Protein AF-0000000082581788 (afdb_homodimer)

pLDDT: mean 90.91, std 13.15, range [30.55, 98.75]

Radius of gyration: 16.05 Å; Cα contacts (8 Å, |Δi|>4): 400; chains: 2; bounding box: 42×45×40 Å

Sequence (190 aa):
MKEKVYCEVLKEYKVPSSNDEKAIYLVRYGYVDWYRDGNKRLAVYILMQYNGRIKYINPAHLLVEKDKNGRSDFSRVMKMIGLLMREFKLSDRSKMKEKVYCEVLKEYKVPSSNDEKAIYLVRYGYVDWYRDGNKRLAVYILMQYNGRIKYINPAHLLVEKDKNGRSDFSRVMKMIGLLMREFKLSDRSK

Secondary structure (DSSP, 8-state):
----SEEEEEEEEEEE-SS-TTEEEEEEEEEE-TTSSS--EEEEEEEEEETTEEESSS--EEE--B-TTS-BHHHHHHHHHHHHHHHHT-S----/----SEEEEEEEEEEE-SS-TTEEEEEEEEEE-TTSSS--EEEEEEEEEETTEEESSS--EEE--B-TTS-BHHHHHHHHHHHHHHHHT-S----

Solvent-accessible surface area (backbone atoms only — not comparable to full-atom values): 10588 Å² total; per-residue (Å²): 126,87,74,72,38,68,59,58,72,76,44,77,46,80,43,70,38,85,87,39,91,52,36,29,39,36,44,35,33,28,35,29,22,80,81,68,74,76,67,64,39,51,25,40,36,49,34,37,26,47,82,87,40,74,44,78,46,44,41,49,68,30,34,58,63,58,48,98,83,44,46,19,40,32,46,55,50,49,52,52,52,50,50,48,32,64,77,66,64,56,62,56,68,78,125,125,88,73,72,39,68,60,58,73,76,44,77,46,80,43,71,38,83,86,38,91,50,36,29,39,37,43,34,34,28,35,30,21,79,79,67,74,75,67,64,38,51,25,40,35,50,34,37,26,47,80,87,41,75,43,78,45,42,43,48,68,30,34,58,63,57,48,98,85,43,47,20,40,32,44,55,50,50,51,53,51,50,49,50,30,62,77,66,64,56,62,56,67,78,124

Structure (mmCIF, N/CA/C/O backbone):
data_AF-0000000082581788-model_v1
#
loop_
_entity.id
_entity.type
_entity.pdbx_description
1 polymer 'Fido domain-containing protein'
#
loop_
_atom_site.group_PDB
_atom_site.id
_atom_site.type_symbol
_atom_site.label_atom_id
_atom_site.label_alt_id
_atom_site.label_comp_id
_atom_site.label_asym_id
_atom_site.label_entity_id
_atom_site.label_seq_id
_atom_site.pdbx_PDB_ins_code
_atom_site.Cartn_x
_atom_site.Cartn_y
_atom_site.Cartn_z
_atom_site.occupancy
_atom_site.B_iso_or_equiv
_atom_site.auth_seq_id
_atom_site.auth_comp_id
_atom_site.auth_asym_id
_atom_site.auth_atom_id
_atom_site.pdbx_PDB_model_num
ATOM 1 N N . MET A 1 1 ? 13.227 1.96 22.484 1 30.55 1 MET A N 1
ATOM 2 C CA . MET A 1 1 ? 12.57 1.154 21.453 1 30.55 1 MET A CA 1
ATOM 3 C C . MET A 1 1 ? 11.875 2.043 20.422 1 30.55 1 MET A C 1
ATOM 5 O O . MET A 1 1 ? 11.094 2.924 20.797 1 30.55 1 MET A O 1
ATOM 9 N N . LYS A 1 2 ? 12.469 2.416 19.375 1 43.69 2 LYS A N 1
ATOM 10 C CA . LYS A 1 2 ? 11.961 3.52 18.562 1 43.69 2 LYS A CA 1
ATOM 11 C C . LYS A 1 2 ? 10.477 3.355 18.266 1 43.69 2 LYS A C 1
ATOM 13 O O . LYS A 1 2 ? 10.031 2.271 17.891 1 43.69 2 LYS A O 1
ATOM 18 N N . GLU A 1 3 ? 9.57 4.137 18.875 1 53.31 3 GLU A N 1
ATOM 19 C CA . GLU A 1 3 ? 8.109 4.23 18.891 1 53.31 3 GLU A CA 1
ATOM 20 C C . GLU A 1 3 ? 7.527 4.102 17.484 1 53.31 3 GLU A C 1
ATOM 22 O O . GLU A 1 3 ? 8.164 4.496 16.516 1 53.31 3 GLU A O 1
ATOM 27 N N . LYS A 1 4 ? 6.68 3.045 17.297 1 70.06 4 LYS A N 1
ATOM 28 C CA . LYS A 1 4 ? 5.922 2.863 16.062 1 70.06 4 LYS A CA 1
ATOM 29 C C . LYS A 1 4 ? 5.336 4.188 15.57 1 70.06 4 LYS A C 1
ATOM 31 O O . LYS A 1 4 ? 4.984 5.047 16.375 1 70.06 4 LYS A O 1
ATOM 36 N N . VAL A 1 5 ? 5.457 4.543 14.297 1 87.62 5 VAL A N 1
ATOM 37 C CA . VAL A 1 5 ? 4.941 5.766 13.695 1 87.62 5 VAL A CA 1
ATOM 38 C C . VAL A 1 5 ? 3.416 5.777 13.773 1 87.62 5 VAL A C 1
ATOM 40 O O . VAL A 1 5 ? 2.789 6.828 13.625 1 87.62 5 VAL A O 1
ATOM 43 N N . TYR A 1 6 ? 2.84 4.629 14.102 1 90.44 6 TYR A N 1
ATOM 44 C CA . TYR A 1 6 ? 1.391 4.473 14.07 1 90.44 6 TYR A CA 1
ATOM 45 C C . TYR A 1 6 ? 0.755 5.02 15.344 1 90.44 6 TYR A C 1
ATOM 47 O O . TYR A 1 6 ? 1.116 4.609 16.453 1 90.44 6 TYR A O 1
ATOM 55 N N . CYS A 1 7 ? -0.086 5.91 15.141 1 92.88 7 CYS A N 1
ATOM 56 C CA . CYS A 1 7 ? -0.817 6.535 16.234 1 92.88 7 CYS A CA 1
ATOM 57 C C . CYS A 1 7 ? -2.256 6.035 16.281 1 92.88 7 CYS A C 1
ATOM 59 O O . CYS A 1 7 ? -2.494 4.824 16.328 1 92.88 7 CYS A O 1
ATOM 61 N N . GLU A 1 8 ? -3.244 6.945 16.25 1 94.94 8 GLU A N 1
ATOM 62 C CA . GLU A 1 8 ? -4.656 6.586 16.312 1 94.94 8 GLU A CA 1
ATOM 63 C C . GLU A 1 8 ? -5.148 6.066 14.961 1 94.94 8 GLU A C 1
ATOM 65 O O . GLU A 1 8 ? -4.918 6.695 13.922 1 94.94 8 GLU A O 1
ATOM 70 N N . VAL A 1 9 ? -5.773 4.906 15.016 1 97.56 9 VAL A N 1
ATOM 71 C CA . VAL A 1 9 ? -6.461 4.371 13.844 1 97.56 9 VAL A CA 1
ATOM 72 C C . VAL A 1 9 ? -7.914 4.836 13.844 1 97.56 9 VAL A C 1
ATOM 74 O O . VAL A 1 9 ? -8.664 4.551 14.781 1 97.56 9 VAL A O 1
ATOM 77 N N . LEU A 1 10 ? -8.305 5.551 12.828 1 98.25 10 LEU A N 1
ATOM 78 C CA . LEU A 1 10 ? -9.672 6.047 12.734 1 98.25 10 LEU A CA 1
ATOM 79 C C . LEU A 1 10 ? -10.578 5.016 12.07 1 98.25 10 LEU A C 1
ATOM 81 O O . LEU A 1 10 ? -11.766 4.934 12.391 1 98.25 10 LEU A O 1
ATOM 85 N N . LYS A 1 11 ? -10.078 4.266 11.133 1 98.75 11 LYS A N 1
ATOM 86 C CA . LYS A 1 11 ? -10.812 3.209 10.445 1 98.75 11 LYS A CA 1
ATOM 87 C C . LYS A 1 11 ? -9.883 2.09 10 1 98.75 11 LYS A C 1
ATOM 89 O O . LYS A 1 11 ? -8.758 2.35 9.562 1 98.75 11 LYS A O 1
ATOM 94 N N . GLU A 1 12 ? -10.359 0.878 10.188 1 98.69 12 GLU A N 1
ATOM 95 C CA . GLU A 1 12 ? -9.625 -0.298 9.734 1 98.69 12 GLU A CA 1
ATOM 96 C C . GLU A 1 12 ? -10.547 -1.293 9.031 1 98.69 12 GLU A C 1
ATOM 98 O O . GLU A 1 12 ? -11.641 -1.589 9.531 1 98.69 12 GLU A O 1
ATOM 103 N N . TYR A 1 13 ? -10.164 -1.771 7.922 1 98.69 13 TYR A N 1
ATOM 104 C CA . TYR A 1 13 ? -10.773 -2.926 7.273 1 98.69 13 TYR A CA 1
ATOM 105 C C . TYR A 1 13 ? -9.812 -4.109 7.242 1 98.69 13 TYR A C 1
ATOM 107 O O . TYR A 1 13 ? -8.625 -3.945 6.949 1 98.69 13 TYR A O 1
ATOM 115 N N . LYS A 1 14 ? -10.289 -5.234 7.586 1 98.44 14 LYS A N 1
ATOM 116 C CA . LYS A 1 14 ? -9.531 -6.477 7.512 1 98.44 14 LYS A CA 1
ATOM 117 C C . LYS A 1 14 ? -9.914 -7.289 6.277 1 98.44 14 LYS A C 1
ATOM 119 O O . LYS A 1 14 ? -11.094 -7.566 6.051 1 98.44 14 LYS A O 1
ATOM 124 N N . VAL A 1 15 ? -8.875 -7.605 5.5 1 98.31 15 VAL A N 1
ATOM 125 C CA . VAL A 1 15 ? -9.086 -8.352 4.266 1 98.31 15 VAL A CA 1
ATOM 126 C C . VAL A 1 15 ? -8.297 -9.656 4.312 1 98.31 15 VAL A C 1
ATOM 128 O O . VAL A 1 15 ? -7.09 -9.672 4.062 1 98.31 15 VAL A O 1
ATOM 131 N N . PRO A 1 16 ? -8.953 -10.789 4.602 1 97 16 PRO A N 1
ATOM 132 C CA . PRO A 1 16 ? -8.234 -12.062 4.559 1 97 16 PRO A CA 1
ATOM 133 C C . PRO A 1 16 ? -7.656 -12.367 3.178 1 97 16 PRO A C 1
ATOM 135 O O . PRO A 1 16 ? -8.312 -12.117 2.162 1 97 16 PRO A O 1
ATOM 138 N N . SER A 1 17 ? -6.445 -12.812 3.158 1 95.44 17 SER A N 1
ATOM 139 C CA . SER A 1 17 ? -5.84 -13.227 1.899 1 95.44 17 SER A CA 1
ATOM 140 C C . SER A 1 17 ? -6.543 -14.453 1.327 1 95.44 17 SER A C 1
ATOM 142 O O . SER A 1 17 ? -6.934 -15.359 2.072 1 95.44 17 SER A O 1
ATOM 144 N N . SER A 1 18 ? -6.648 -14.469 0.012 1 91.56 18 SER A N 1
ATOM 145 C CA . SER A 1 18 ? -7.176 -15.656 -0.652 1 91.56 18 SER A CA 1
ATOM 146 C C . SER A 1 18 ? -6.078 -16.688 -0.9 1 91.56 18 SER A C 1
ATOM 148 O O . SER A 1 18 ? -6.367 -17.844 -1.238 1 91.56 18 SER A O 1
ATOM 150 N N . ASN A 1 19 ? -4.867 -16.312 -0.729 1 88.06 19 ASN A N 1
ATOM 151 C CA . ASN A 1 19 ? -3.73 -17.141 -1.118 1 88.06 19 ASN A CA 1
ATOM 152 C C . ASN A 1 19 ? -2.965 -17.656 0.1 1 88.06 19 ASN A C 1
ATOM 154 O O . ASN A 1 19 ? -2.123 -18.547 -0.019 1 88.06 19 ASN A O 1
ATOM 158 N N . ASP A 1 20 ? -3.176 -17.109 1.269 1 87.56 20 ASP A N 1
ATOM 159 C CA . ASP A 1 20 ? -2.555 -17.484 2.533 1 87.56 20 ASP A CA 1
ATOM 160 C C . ASP A 1 20 ? -3.557 -17.406 3.684 1 87.56 20 ASP A C 1
ATOM 162 O O . ASP A 1 20 ? -3.926 -16.312 4.113 1 87.56 20 ASP A O 1
ATOM 166 N N . GLU A 1 21 ? -3.889 -18.484 4.246 1 89.81 21 GLU A N 1
ATOM 167 C CA . GLU A 1 21 ? -4.945 -18.578 5.246 1 89.81 21 GLU A CA 1
ATOM 168 C C . GLU A 1 21 ? -4.547 -17.859 6.535 1 89.81 21 GLU A C 1
ATOM 170 O O . GLU A 1 21 ? -5.402 -17.531 7.359 1 89.81 21 GLU A O 1
ATOM 175 N N . LYS A 1 22 ? -3.334 -17.641 6.688 1 91.62 22 LYS A N 1
ATOM 176 C CA . LYS A 1 22 ? -2.852 -17.016 7.922 1 91.62 22 LYS A CA 1
ATOM 177 C C . LYS A 1 22 ? -2.689 -15.508 7.758 1 91.62 22 LYS A C 1
ATOM 179 O O . LYS A 1 22 ? -2.422 -14.797 8.727 1 91.62 22 LYS A O 1
ATOM 184 N N . ALA A 1 23 ?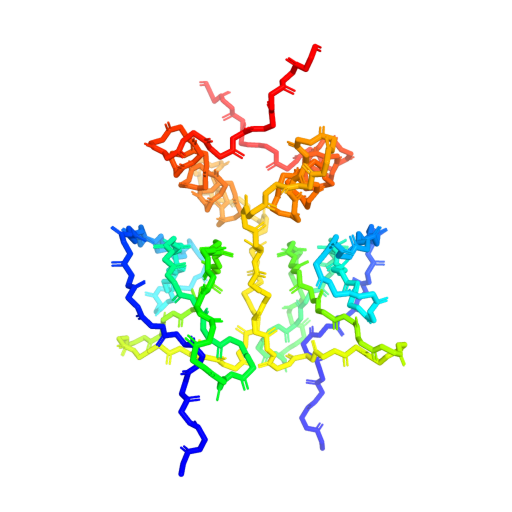 -2.848 -15.094 6.566 1 94.5 23 ALA A N 1
ATOM 185 C CA . ALA A 1 23 ? -2.502 -13.703 6.266 1 94.5 23 ALA A CA 1
ATOM 186 C C . ALA A 1 23 ? -3.754 -12.836 6.148 1 94.5 23 ALA A C 1
ATOM 188 O O . ALA A 1 23 ? -4.734 -13.234 5.512 1 94.5 23 ALA A O 1
ATOM 189 N N . ILE A 1 24 ? -3.76 -11.688 6.828 1 97.75 24 ILE A N 1
ATOM 190 C CA . ILE A 1 24 ? -4.805 -10.68 6.727 1 97.75 24 ILE A CA 1
ATOM 191 C C . ILE A 1 24 ? -4.18 -9.328 6.383 1 97.75 24 ILE A C 1
ATOM 193 O O . ILE A 1 24 ? -3.189 -8.922 6.992 1 97.75 24 ILE A O 1
ATOM 197 N N . TYR A 1 25 ? -4.695 -8.672 5.344 1 98.25 25 TYR A N 1
ATOM 198 C CA . TYR A 1 25 ? -4.352 -7.281 5.07 1 98.25 25 TYR A CA 1
ATOM 199 C C . TYR A 1 25 ? -5.133 -6.34 5.98 1 98.25 25 TYR A C 1
ATOM 201 O O . TYR A 1 25 ? -6.363 -6.406 6.043 1 98.25 25 TYR A O 1
ATOM 209 N N . LEU A 1 26 ? -4.457 -5.504 6.656 1 98.56 26 LEU A N 1
ATOM 210 C CA . LEU A 1 26 ? -5.078 -4.426 7.414 1 98.56 26 LEU A CA 1
ATOM 211 C C . LEU A 1 26 ? -5.035 -3.115 6.629 1 98.56 26 LEU A C 1
ATOM 213 O O . LEU A 1 26 ? -3.971 -2.514 6.477 1 98.56 26 LEU A O 1
ATOM 217 N N . VAL A 1 27 ? -6.145 -2.701 6.113 1 98.75 27 VAL A N 1
ATOM 218 C CA . VAL A 1 27 ? -6.277 -1.414 5.438 1 98.75 27 VAL A CA 1
ATOM 219 C C . VAL A 1 27 ? -6.684 -0.342 6.445 1 98.75 27 VAL A C 1
ATOM 221 O O . VAL A 1 27 ? -7.805 -0.359 6.961 1 98.75 27 VAL A O 1
ATOM 224 N N . ARG A 1 28 ? -5.781 0.583 6.648 1 98.56 28 ARG A N 1
ATOM 225 C CA . ARG A 1 28 ? -5.992 1.508 7.758 1 98.5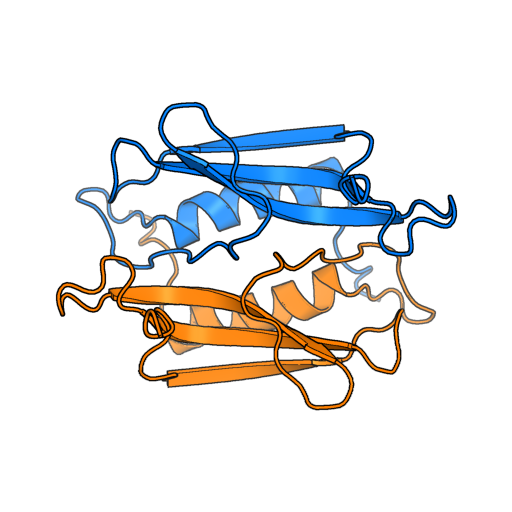6 28 ARG A CA 1
ATOM 226 C C . ARG A 1 28 ? -5.984 2.953 7.277 1 98.56 28 ARG A C 1
ATOM 228 O O . ARG A 1 28 ? -5.25 3.301 6.352 1 98.56 28 ARG A O 1
ATOM 235 N N . TYR A 1 29 ? -6.812 3.715 7.855 1 98.69 29 TYR A N 1
ATOM 236 C CA . TYR A 1 29 ? -6.824 5.172 7.844 1 98.69 29 TYR A CA 1
ATOM 237 C C . TYR A 1 29 ? -6.672 5.73 9.25 1 98.69 29 TYR A C 1
ATOM 239 O O . TYR A 1 29 ? -7.387 5.32 10.172 1 98.69 29 TYR A O 1
ATOM 247 N N . GLY A 1 30 ? -5.691 6.586 9.414 1 97.94 30 GLY A N 1
ATOM 248 C CA . GLY A 1 30 ? -5.453 7.137 10.742 1 97.94 30 GLY A CA 1
ATOM 249 C C . GLY A 1 30 ? -4.234 8.039 10.797 1 97.94 30 GLY A C 1
ATOM 250 O O . GLY A 1 30 ? -3.674 8.398 9.758 1 97.94 30 GLY A O 1
ATOM 251 N N . TYR A 1 31 ? -3.885 8.445 12.008 1 97.12 31 TYR A N 1
ATOM 252 C CA . TYR A 1 31 ? -2.779 9.367 12.242 1 97.12 31 TYR A CA 1
ATOM 253 C C . TYR A 1 31 ? -1.453 8.625 12.328 1 97.12 31 TYR A C 1
ATOM 255 O O . TYR A 1 31 ? -1.373 7.551 12.93 1 97.12 31 TYR A O 1
ATOM 263 N N . VAL A 1 32 ? -0.483 9.172 11.695 1 95.19 32 VAL A N 1
ATOM 264 C CA . VAL A 1 32 ? 0.88 8.664 11.797 1 95.19 32 VAL A CA 1
ATOM 265 C C . VAL A 1 32 ? 1.829 9.789 12.188 1 95.19 32 VAL A C 1
ATOM 267 O O . VAL A 1 32 ? 1.604 10.953 11.828 1 95.19 32 VAL A O 1
ATOM 270 N N . ASP A 1 33 ? 2.834 9.438 12.977 1 92.19 33 ASP A N 1
ATOM 271 C CA . ASP A 1 33 ? 3.9 10.352 13.383 1 92.19 33 ASP A CA 1
ATOM 272 C C . ASP A 1 33 ? 5.242 9.922 12.789 1 92.19 33 ASP A C 1
ATOM 274 O O . ASP A 1 33 ? 6.105 9.406 13.5 1 92.19 33 ASP A O 1
ATOM 278 N N . TRP A 1 34 ? 5.348 10.211 11.633 1 78.31 34 TRP A N 1
ATOM 279 C CA . TRP A 1 34 ? 6.43 9.625 10.852 1 78.31 34 TRP A CA 1
ATOM 280 C C . TRP A 1 34 ? 7.785 10.141 11.336 1 78.31 34 TRP A C 1
ATOM 282 O O . TRP A 1 34 ? 8.758 9.383 11.383 1 78.31 34 TRP A O 1
ATOM 292 N N . TYR A 1 35 ? 7.859 11.398 11.711 1 79.69 35 TYR A N 1
ATOM 293 C CA . TYR A 1 35 ? 9.117 11.977 12.164 1 79.69 35 TYR A CA 1
ATOM 294 C C . TYR A 1 35 ? 9.281 11.812 13.672 1 79.69 35 TYR A C 1
ATOM 296 O O . TYR A 1 35 ? 10.305 12.203 14.242 1 79.69 35 TYR A O 1
ATOM 304 N N . ARG A 1 36 ? 8.258 11.336 14.195 1 85.56 36 ARG A N 1
ATOM 305 C CA . ARG A 1 36 ? 8.242 11.133 15.641 1 85.56 36 ARG A CA 1
ATOM 306 C C . ARG A 1 36 ? 8.516 12.43 16.391 1 85.56 36 ARG A C 1
ATOM 308 O O . ARG A 1 36 ? 9.281 12.445 17.359 1 85.56 36 ARG A O 1
ATOM 315 N N . ASP A 1 37 ? 8.078 13.477 15.836 1 86.25 37 ASP A N 1
ATOM 316 C CA . ASP A 1 37 ? 8.266 14.797 16.422 1 86.25 37 ASP A CA 1
ATOM 317 C C . ASP A 1 37 ? 6.961 15.336 17 1 86.25 37 ASP A C 1
ATOM 319 O O . ASP A 1 37 ? 6.895 16.5 17.422 1 86.25 37 ASP A O 1
ATOM 323 N N . GLY A 1 38 ? 5.984 14.508 16.969 1 87.5 38 GLY A N 1
ATOM 324 C CA . GLY A 1 38 ? 4.695 14.898 17.516 1 87.5 38 GLY A CA 1
ATOM 325 C C . GLY A 1 38 ? 3.752 15.461 16.469 1 87.5 38 GLY A C 1
ATOM 326 O O . GLY A 1 38 ? 2.562 15.648 16.719 1 87.5 38 GLY A O 1
ATOM 327 N N . ASN A 1 39 ? 4.277 15.742 15.297 1 88.69 39 ASN A N 1
ATOM 328 C CA . ASN A 1 39 ? 3.434 16.219 14.203 1 88.69 39 ASN A CA 1
ATOM 329 C C . ASN A 1 39 ? 2.762 15.055 13.477 1 88.69 39 ASN A C 1
ATOM 331 O O . ASN A 1 39 ? 3.326 14.492 12.531 1 88.69 39 ASN A O 1
ATOM 335 N N . LYS A 1 40 ? 1.555 14.844 13.922 1 94.12 40 LYS A N 1
ATOM 336 C CA . LYS A 1 40 ? 0.787 13.719 13.391 1 94.12 40 LYS A CA 1
ATOM 337 C C . LYS A 1 40 ? 0.077 14.102 12.094 1 94.12 40 LYS A C 1
ATOM 339 O O . LYS A 1 40 ? -0.428 15.219 11.961 1 94.12 40 LYS A O 1
ATOM 344 N N . ARG A 1 41 ? 0.071 13.133 11.188 1 94.38 41 ARG A N 1
ATOM 345 C CA . ARG A 1 41 ? -0.573 13.336 9.891 1 94.38 41 ARG A CA 1
ATOM 346 C C . ARG A 1 41 ? -1.487 12.164 9.547 1 94.38 41 ARG A C 1
ATOM 348 O O . ARG A 1 41 ? -1.223 11.023 9.938 1 94.38 41 ARG A O 1
ATOM 355 N N . LEU A 1 42 ? -2.488 12.516 8.812 1 96.56 42 LEU A N 1
ATOM 356 C CA . LEU A 1 42 ? -3.412 11.477 8.375 1 96.56 42 LEU A CA 1
ATOM 357 C C . LEU A 1 42 ? -2.869 10.75 7.145 1 96.56 42 LEU A C 1
ATOM 359 O O . LEU A 1 42 ? -2.348 11.383 6.227 1 96.56 42 LEU A O 1
ATOM 363 N N . ALA A 1 43 ? -3.006 9.445 7.215 1 97.62 43 ALA A N 1
ATOM 364 C CA . ALA A 1 43 ? -2.502 8.625 6.117 1 97.62 43 ALA A CA 1
ATOM 365 C C . ALA A 1 43 ? -3.359 7.383 5.922 1 97.62 43 ALA A C 1
ATOM 367 O O . ALA A 1 43 ? -4.082 6.969 6.832 1 97.62 43 ALA A O 1
ATOM 368 N N . VAL A 1 44 ? -3.334 6.832 4.77 1 98.44 44 VAL A N 1
ATOM 369 C CA . VAL A 1 44 ? -3.777 5.473 4.469 1 98.44 44 VAL A CA 1
ATOM 370 C C . VAL A 1 44 ? -2.566 4.551 4.328 1 98.44 44 VAL A C 1
ATOM 372 O O . VAL A 1 44 ? -1.565 4.922 3.713 1 98.44 44 VAL A O 1
ATOM 375 N N . TYR A 1 45 ? -2.656 3.414 4.91 1 97.88 45 TYR A N 1
ATOM 376 C CA . TYR A 1 45 ? -1.573 2.443 4.801 1 97.88 45 TYR A CA 1
ATOM 377 C C . TYR A 1 45 ? -2.1 1.021 4.945 1 97.88 45 TYR A C 1
ATOM 379 O O . TYR A 1 45 ? -3.209 0.811 5.445 1 97.88 45 TYR A O 1
ATOM 387 N N . ILE A 1 46 ? -1.328 0.08 4.445 1 98.38 46 ILE A N 1
ATOM 388 C CA . ILE A 1 46 ? -1.69 -1.333 4.496 1 98.38 46 ILE A CA 1
ATOM 389 C C . ILE A 1 46 ? -0.626 -2.109 5.27 1 98.38 46 ILE A C 1
ATOM 391 O O . ILE A 1 46 ? 0.564 -2.018 4.961 1 98.38 46 ILE A O 1
ATOM 395 N N . LEU A 1 47 ? -1.032 -2.801 6.285 1 97.38 47 LEU A N 1
ATOM 396 C CA . LEU A 1 47 ? -0.169 -3.705 7.035 1 97.38 47 LEU A CA 1
ATOM 397 C C . LEU A 1 47 ? -0.614 -5.152 6.859 1 97.38 47 LEU A C 1
ATOM 399 O O . LEU A 1 47 ? -1.727 -5.414 6.395 1 97.3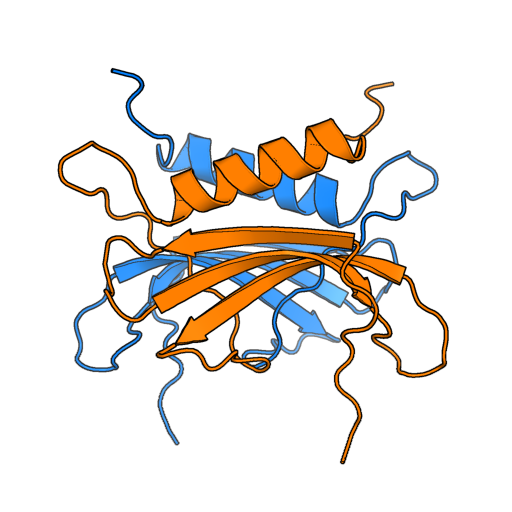8 47 LEU A O 1
ATOM 403 N N . MET A 1 48 ? 0.294 -6.051 7.223 1 95.94 48 MET A N 1
ATOM 404 C CA . MET A 1 48 ? -0.017 -7.477 7.215 1 95.94 48 MET A CA 1
ATOM 405 C C . MET A 1 48 ? -0.139 -8.016 8.641 1 95.94 48 MET A C 1
ATOM 407 O O . MET A 1 48 ? 0.638 -7.637 9.516 1 95.94 48 MET A O 1
ATOM 411 N N . GLN A 1 49 ? -1.095 -8.805 8.828 1 96.75 49 GLN A N 1
ATOM 412 C CA . GLN A 1 49 ? -1.243 -9.594 10.047 1 96.75 49 GLN A CA 1
ATOM 413 C C . GLN A 1 49 ? -1.121 -11.086 9.75 1 96.75 49 GLN A C 1
ATOM 415 O O . GLN A 1 49 ? -1.775 -11.602 8.844 1 96.75 49 GLN A O 1
ATOM 420 N N . TYR A 1 50 ? -0.24 -11.734 10.445 1 93.69 50 TYR A N 1
ATOM 421 C CA . TYR A 1 50 ? -0.059 -13.18 10.352 1 93.69 50 TYR A CA 1
ATOM 422 C C . TYR A 1 50 ? -0.287 -13.844 11.703 1 93.69 50 TYR A C 1
ATOM 424 O O . TYR A 1 50 ? 0.353 -13.484 12.695 1 93.69 50 TYR A O 1
ATOM 432 N N . ASN A 1 51 ? -1.163 -14.805 11.68 1 93.31 51 ASN A N 1
ATOM 433 C CA . ASN A 1 51 ? -1.468 -15.531 12.914 1 93.31 51 ASN A CA 1
ATOM 434 C C . ASN A 1 51 ? -1.717 -14.57 14.078 1 93.31 51 ASN A C 1
ATOM 436 O O . ASN A 1 51 ? -1.134 -14.734 15.148 1 93.31 51 ASN A O 1
ATOM 440 N N . GLY A 1 52 ? -2.365 -13.5 13.781 1 92.94 52 GLY A N 1
ATOM 441 C CA . GLY A 1 52 ? -2.793 -12.562 14.812 1 92.94 52 GLY A CA 1
ATOM 442 C C . GLY A 1 52 ? -1.737 -11.531 15.148 1 92.94 52 GLY A C 1
ATOM 443 O O . GLY A 1 52 ? -1.983 -10.625 15.953 1 92.94 52 GLY A O 1
ATOM 444 N N . ARG A 1 53 ? -0.625 -11.648 14.539 1 95.5 53 ARG A N 1
ATOM 445 C CA . ARG A 1 53 ? 0.448 -10.695 14.805 1 95.5 53 ARG A CA 1
ATOM 446 C C . ARG A 1 53 ? 0.629 -9.734 13.641 1 95.5 53 ARG A C 1
ATOM 448 O O . ARG A 1 53 ? 0.775 -10.164 12.492 1 95.5 53 ARG A O 1
ATOM 455 N N . ILE A 1 54 ? 0.669 -8.453 13.984 1 95.56 54 ILE A N 1
ATOM 456 C CA . ILE A 1 54 ? 0.826 -7.434 12.953 1 95.56 54 ILE A CA 1
ATOM 457 C C . ILE A 1 54 ? 2.309 -7.242 12.641 1 95.56 54 ILE A C 1
ATOM 459 O O . ILE A 1 54 ? 3.139 -7.168 13.547 1 95.56 54 ILE A O 1
ATOM 463 N N . LYS A 1 55 ? 2.617 -7.16 11.352 1 92.75 55 LYS A N 1
ATOM 464 C CA . LYS A 1 55 ? 3.967 -6.844 10.891 1 92.75 55 LYS A CA 1
ATOM 465 C C . LYS A 1 55 ? 4.078 -5.383 10.469 1 92.75 55 LYS A C 1
ATOM 467 O O . LYS A 1 55 ? 3.357 -4.93 9.578 1 92.75 55 LYS A O 1
ATOM 472 N N . TYR A 1 56 ? 5.051 -4.723 11.07 1 91.62 56 TYR A N 1
ATOM 473 C CA . TYR A 1 56 ? 5.16 -3.287 10.836 1 91.62 56 TYR A CA 1
ATOM 474 C C . TYR A 1 56 ? 6.344 -2.971 9.938 1 91.62 56 TYR A C 1
ATOM 476 O O . TYR A 1 56 ? 6.578 -1.81 9.586 1 91.62 56 TYR A O 1
ATOM 484 N N . ILE A 1 57 ? 7.094 -3.982 9.469 1 87.56 57 ILE A N 1
ATOM 485 C CA . ILE A 1 57 ? 8.352 -3.705 8.781 1 87.56 57 ILE A CA 1
ATOM 486 C C . ILE A 1 57 ? 8.297 -4.281 7.367 1 87.56 57 ILE A C 1
ATOM 488 O O . ILE A 1 57 ? 9.281 -4.215 6.625 1 87.56 57 ILE A O 1
ATOM 492 N N . ASN A 1 58 ? 7.234 -4.797 6.969 1 86.38 58 ASN A N 1
ATOM 493 C CA . ASN A 1 58 ? 7.125 -5.395 5.645 1 86.38 58 ASN A CA 1
ATOM 494 C C . ASN A 1 58 ? 6.027 -4.727 4.816 1 86.38 58 ASN A C 1
ATOM 496 O O . ASN A 1 58 ? 4.855 -4.766 5.188 1 86.38 58 ASN A O 1
ATOM 500 N N . PRO A 1 59 ? 6.508 -4.18 3.748 1 93.81 59 PRO A N 1
ATOM 501 C CA . PRO A 1 59 ? 5.461 -3.701 2.844 1 93.81 59 PRO A CA 1
ATOM 502 C C . PRO A 1 59 ? 4.5 -4.809 2.414 1 93.81 59 PRO A C 1
ATOM 504 O O . PRO A 1 59 ? 4.91 -5.961 2.256 1 93.81 59 PRO A O 1
ATOM 507 N N . ALA A 1 60 ? 3.283 -4.461 2.248 1 95.94 60 ALA A N 1
ATOM 508 C CA . ALA A 1 60 ? 2.279 -5.398 1.751 1 95.94 60 ALA A CA 1
ATOM 509 C C . ALA A 1 60 ? 2.457 -5.648 0.255 1 95.94 60 ALA A C 1
ATOM 511 O O . ALA A 1 60 ? 2.662 -4.707 -0.517 1 95.94 60 ALA A O 1
ATOM 512 N N . HIS A 1 61 ? 2.438 -6.863 -0.121 1 96.38 61 HIS A N 1
ATOM 513 C CA . HIS A 1 61 ? 2.396 -7.285 -1.517 1 96.38 61 HIS A CA 1
ATOM 514 C C . HIS A 1 61 ? 1.02 -7.82 -1.892 1 96.38 61 HIS A C 1
ATOM 516 O O . HIS A 1 61 ? 0.638 -8.914 -1.468 1 96.38 61 HIS A O 1
ATOM 522 N N . LEU A 1 62 ? 0.284 -7.086 -2.654 1 97.5 62 LEU A N 1
ATOM 523 C CA . LEU A 1 62 ? -1.084 -7.449 -3.002 1 97.5 62 LEU A CA 1
ATOM 524 C C . LEU A 1 62 ? -1.108 -8.375 -4.215 1 97.5 62 LEU A C 1
ATOM 526 O O . LEU A 1 62 ? -0.953 -7.918 -5.352 1 97.5 62 LEU A O 1
ATOM 530 N N . LEU A 1 63 ? -1.345 -9.633 -3.979 1 96.75 63 LEU A N 1
ATOM 531 C CA . LEU A 1 63 ? -1.323 -10.625 -5.047 1 96.75 63 LEU A CA 1
ATOM 532 C C . LEU A 1 63 ? -2.475 -10.398 -6.023 1 96.75 63 LEU A C 1
ATOM 534 O O . LEU A 1 63 ? -3.598 -10.102 -5.605 1 96.75 63 LEU A O 1
ATOM 538 N N . VAL A 1 64 ? -2.184 -10.555 -7.262 1 96.88 64 VAL A N 1
ATOM 539 C CA . VAL A 1 64 ? -3.203 -10.258 -8.258 1 96.88 64 VAL A CA 1
ATOM 540 C C . VAL A 1 64 ? -3.795 -11.555 -8.805 1 96.88 64 VAL A C 1
ATOM 542 O O . VAL A 1 64 ? -4.727 -11.531 -9.609 1 96.88 64 VAL A O 1
ATOM 545 N N . GLU A 1 65 ? -3.234 -12.648 -8.398 1 93.94 65 GLU A N 1
ATOM 546 C CA . GLU A 1 65 ? -3.822 -13.938 -8.773 1 93.94 65 GLU A CA 1
ATOM 547 C C . GLU A 1 65 ? -5.262 -14.047 -8.281 1 93.94 65 GLU A C 1
ATOM 549 O O . GLU A 1 65 ? -5.551 -13.773 -7.117 1 93.94 65 GLU A O 1
ATOM 554 N N . LYS A 1 66 ? -6.105 -14.523 -9.148 1 93.38 66 LYS A N 1
ATOM 555 C CA . LYS A 1 66 ? -7.531 -14.586 -8.836 1 93.38 66 LYS A CA 1
ATOM 556 C C . LYS A 1 66 ? -7.898 -15.93 -8.219 1 93.38 66 LYS A C 1
ATOM 558 O O . LYS A 1 66 ? -7.32 -16.969 -8.578 1 93.38 66 LYS A O 1
ATOM 563 N N . ASP A 1 67 ? -8.805 -15.844 -7.344 1 90.75 67 ASP A N 1
ATOM 564 C CA . ASP A 1 67 ? -9.344 -17.078 -6.777 1 90.75 67 ASP A CA 1
ATOM 565 C C . ASP A 1 67 ? -10.461 -17.641 -7.652 1 90.75 67 ASP A C 1
ATOM 567 O O . ASP A 1 67 ? -10.648 -17.188 -8.789 1 90.75 67 ASP A O 1
ATOM 571 N N . LYS A 1 68 ? -11.164 -18.672 -7.129 1 89.19 68 LYS A N 1
ATOM 572 C CA . LYS A 1 68 ? -12.195 -19.375 -7.883 1 89.19 68 LYS A CA 1
ATOM 573 C C . LYS A 1 68 ? -13.352 -18.453 -8.234 1 89.19 68 LYS A C 1
ATOM 575 O O . LYS A 1 68 ? -14.062 -18.672 -9.219 1 89.19 68 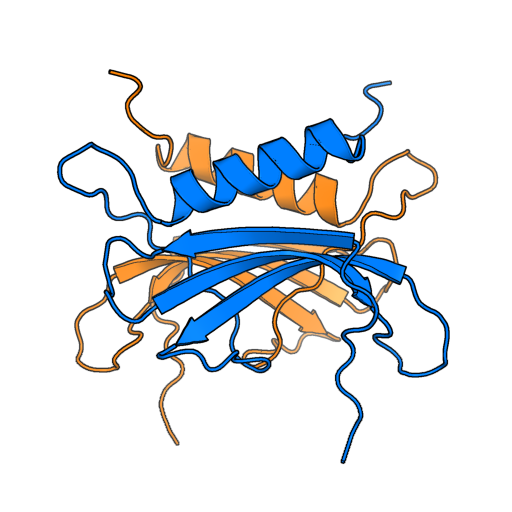LYS A O 1
ATOM 580 N N . ASN A 1 69 ? -13.5 -17.375 -7.488 1 89.56 69 ASN A N 1
ATOM 581 C CA . ASN A 1 69 ? -14.594 -16.438 -7.699 1 89.56 69 ASN A CA 1
ATOM 582 C C . ASN A 1 69 ? -14.156 -15.242 -8.539 1 89.56 69 ASN A C 1
ATOM 584 O O . ASN A 1 69 ? -14.922 -14.297 -8.734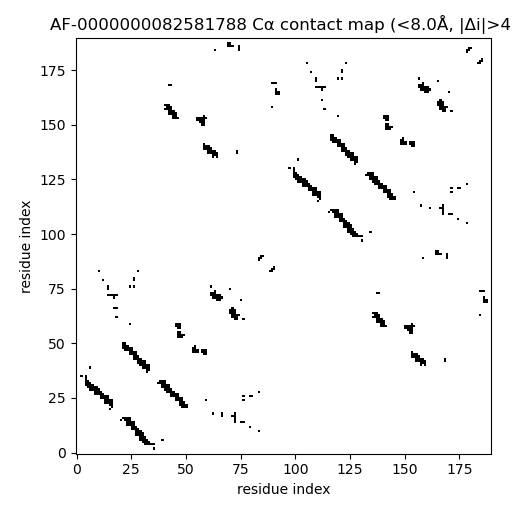 1 89.56 69 ASN A O 1
ATOM 588 N N . GLY A 1 70 ? -12.914 -15.234 -9 1 90.31 70 GLY A N 1
ATOM 589 C CA . GLY A 1 70 ? -12.414 -14.172 -9.859 1 90.31 70 GLY A CA 1
ATOM 590 C C . GLY A 1 70 ? -11.898 -12.977 -9.086 1 90.31 70 GLY A C 1
ATOM 591 O O . GLY A 1 70 ? -11.656 -11.914 -9.664 1 90.31 70 GLY A O 1
ATOM 592 N N . ARG A 1 71 ? -11.789 -13.195 -7.805 1 92.25 71 ARG A N 1
ATOM 593 C CA . ARG A 1 71 ? -11.305 -12.109 -6.965 1 92.25 71 ARG A CA 1
ATOM 594 C C . ARG A 1 71 ? -9.852 -12.32 -6.566 1 92.25 71 ARG A C 1
ATOM 596 O O . ARG A 1 71 ? -9.422 -13.453 -6.34 1 92.25 71 ARG A O 1
ATOM 603 N N . SER A 1 72 ? -9.148 -11.281 -6.508 1 96.62 72 SER A N 1
ATOM 604 C CA . SER A 1 72 ? -7.766 -11.328 -6.055 1 96.62 72 SER A CA 1
ATOM 605 C C . SER A 1 72 ? -7.594 -10.57 -4.738 1 96.62 72 SER A C 1
ATOM 607 O O . SER A 1 72 ? -8.477 -9.812 -4.328 1 96.62 72 SER A O 1
ATOM 609 N N . ASP A 1 73 ? -6.473 -10.805 -4.043 1 97.25 73 ASP A N 1
ATOM 610 C CA . ASP A 1 73 ? -6.148 -10.008 -2.865 1 97.25 73 ASP A CA 1
ATOM 611 C C . ASP A 1 73 ? -6.094 -8.516 -3.211 1 97.25 73 ASP A C 1
ATOM 613 O O . ASP A 1 73 ? -6.621 -7.684 -2.471 1 97.25 73 ASP A O 1
ATOM 617 N N . PHE A 1 74 ? -5.516 -8.203 -4.32 1 98.12 74 PHE A N 1
ATOM 618 C CA . PHE A 1 74 ? -5.395 -6.828 -4.797 1 98.12 74 PHE A CA 1
ATOM 619 C C . PHE A 1 74 ? -6.766 -6.18 -4.934 1 98.12 74 PHE A C 1
ATOM 621 O O . PHE A 1 74 ? -7.02 -5.117 -4.363 1 98.12 74 PHE A O 1
ATOM 628 N N . SER A 1 75 ? -7.625 -6.828 -5.68 1 96.56 75 SER A N 1
ATOM 629 C CA . SER A 1 75 ? -8.93 -6.227 -5.941 1 96.56 75 SER A CA 1
ATOM 630 C C . SER A 1 75 ? -9.734 -6.062 -4.656 1 96.56 75 SER A C 1
ATOM 632 O O . SER A 1 75 ? -10.461 -5.082 -4.496 1 96.56 75 SER A O 1
ATOM 634 N N . ARG A 1 76 ? -9.641 -6.98 -3.75 1 97.25 76 ARG A N 1
ATOM 635 C CA . ARG A 1 76 ? -10.375 -6.895 -2.492 1 97.25 76 ARG A CA 1
ATOM 636 C C . ARG A 1 76 ? -9.836 -5.77 -1.617 1 97.25 76 ARG A C 1
ATOM 638 O O . ARG A 1 76 ? -10.602 -5.062 -0.961 1 97.25 76 ARG A O 1
ATOM 645 N N . VAL A 1 77 ? -8.531 -5.621 -1.6 1 98.38 77 VAL A N 1
ATOM 646 C CA . VAL A 1 77 ? -7.93 -4.516 -0.858 1 98.38 77 VAL A CA 1
ATOM 647 C C . VAL A 1 77 ? -8.344 -3.188 -1.491 1 98.38 77 VAL A C 1
ATOM 649 O O . VAL A 1 77 ? -8.711 -2.244 -0.787 1 98.38 77 VAL A O 1
ATOM 652 N N . MET A 1 78 ? -8.32 -3.119 -2.805 1 97.88 78 MET A N 1
ATOM 653 C CA . MET A 1 78 ? -8.711 -1.891 -3.492 1 97.88 78 MET A CA 1
ATOM 654 C C . MET A 1 78 ? -10.164 -1.538 -3.203 1 97.88 78 MET A C 1
ATOM 656 O O . MET A 1 78 ? -10.523 -0.361 -3.125 1 97.88 78 MET A O 1
ATOM 660 N N . LYS A 1 79 ? -10.969 -2.52 -3.082 1 97.06 79 LYS A N 1
ATOM 661 C CA . LYS A 1 79 ? -12.359 -2.273 -2.717 1 97.06 79 LYS A CA 1
ATOM 662 C C . LYS A 1 79 ? -12.461 -1.576 -1.362 1 97.06 79 LYS A C 1
ATOM 664 O O . LYS A 1 79 ? -13.227 -0.624 -1.202 1 97.06 79 LYS A O 1
ATOM 669 N N . MET A 1 80 ? -11.703 -2.039 -0.423 1 98.38 80 MET A N 1
ATOM 670 C CA . MET A 1 80 ? -11.727 -1.439 0.909 1 98.38 80 MET A CA 1
ATOM 671 C C . MET A 1 80 ? -11.133 -0.036 0.886 1 98.38 80 MET A C 1
ATOM 673 O O . MET A 1 80 ? -11.602 0.854 1.598 1 98.38 80 MET A O 1
ATOM 677 N N . ILE A 1 81 ? -10.102 0.181 0.09 1 98.31 81 ILE A N 1
ATOM 678 C CA . ILE A 1 81 ? -9.547 1.52 -0.082 1 98.31 81 ILE A CA 1
ATOM 679 C C . ILE A 1 81 ? -10.609 2.445 -0.667 1 98.31 81 ILE A C 1
ATOM 681 O O . ILE A 1 81 ? -10.75 3.596 -0.241 1 98.31 81 ILE A O 1
ATOM 685 N N . GLY A 1 82 ? -11.344 1.938 -1.635 1 96.75 82 GLY A N 1
ATOM 686 C CA . GLY A 1 82 ? -12.445 2.711 -2.176 1 96.75 82 GLY A CA 1
ATOM 687 C C . GLY A 1 82 ? -13.461 3.117 -1.123 1 96.75 82 GLY A C 1
ATOM 688 O O . GLY A 1 82 ? -13.969 4.238 -1.146 1 96.75 82 GLY A O 1
ATOM 689 N N . LEU A 1 83 ? -13.781 2.225 -0.246 1 97.62 83 LEU A N 1
ATOM 690 C CA . LEU A 1 83 ? -14.711 2.531 0.833 1 97.62 83 LEU A CA 1
ATOM 691 C C . LEU A 1 83 ? -14.156 3.627 1.735 1 97.62 83 LEU A C 1
ATOM 693 O O . LEU A 1 83 ? -14.883 4.551 2.113 1 97.62 83 LEU A O 1
ATOM 697 N N . LEU A 1 84 ? -12.906 3.535 2.039 1 97.56 84 LEU A N 1
ATOM 698 C CA . LEU A 1 84 ? -12.258 4.57 2.834 1 97.56 84 LEU A CA 1
ATOM 699 C C . LEU A 1 84 ? -12.359 5.93 2.146 1 97.56 84 LEU A C 1
ATOM 701 O O . LEU A 1 84 ? -12.648 6.938 2.793 1 97.56 84 LEU A O 1
ATOM 705 N N . MET A 1 85 ? -12.094 5.902 0.855 1 96.75 85 MET A N 1
ATOM 706 C CA . MET A 1 85 ? -12.133 7.133 0.074 1 96.75 85 MET A CA 1
ATOM 707 C C . MET A 1 85 ? -13.508 7.789 0.157 1 96.75 85 MET A C 1
ATOM 709 O O . MET A 1 85 ? -13.617 9.008 0.297 1 96.75 85 MET A O 1
ATOM 713 N N . ARG A 1 86 ? -14.461 7.02 0.07 1 96.5 86 ARG A N 1
ATOM 714 C CA . ARG A 1 86 ? -15.828 7.531 0.114 1 96.5 86 ARG A CA 1
ATOM 715 C C . ARG A 1 86 ? -16.188 8.016 1.516 1 96.5 86 ARG A C 1
ATOM 717 O O . ARG A 1 86 ? -16.75 9.094 1.682 1 96.5 86 ARG A O 1
ATOM 724 N N . GLU A 1 87 ? -15.883 7.215 2.521 1 97.19 87 GLU A N 1
ATOM 725 C CA . GLU A 1 87 ? -16.266 7.504 3.9 1 97.19 87 GLU A CA 1
ATOM 726 C C . GLU A 1 87 ? -15.578 8.766 4.41 1 97.19 87 GLU A C 1
ATOM 728 O O . GLU A 1 87 ? -16.172 9.531 5.176 1 97.19 87 GLU A O 1
ATOM 733 N N . PHE A 1 88 ? -14.398 9 3.928 1 97 88 PHE A N 1
ATOM 734 C CA . PHE A 1 88 ? -13.617 10.094 4.496 1 97 88 PHE A CA 1
ATOM 735 C C . PHE A 1 88 ? -13.328 11.156 3.443 1 97 88 PHE A C 1
ATOM 737 O O . PHE A 1 88 ? -12.516 12.062 3.67 1 97 88 PHE A O 1
ATOM 744 N N . LYS A 1 89 ? -13.945 11.102 2.266 1 93.94 89 LYS A N 1
ATOM 745 C CA . LYS A 1 89 ? -13.859 12.078 1.181 1 93.94 89 LYS A CA 1
ATOM 746 C C . LYS A 1 89 ? -12.406 12.375 0.822 1 93.94 89 LYS A C 1
ATOM 748 O O . LYS A 1 89 ? -11.992 13.531 0.78 1 93.94 89 LYS A O 1
ATOM 753 N N . LEU A 1 90 ? -11.688 11.25 0.478 1 95.56 90 LEU A N 1
ATOM 754 C CA . LEU A 1 90 ? -10.25 11.367 0.242 1 95.56 90 LEU A CA 1
ATOM 755 C C . LEU A 1 90 ? -9.961 11.625 -1.232 1 95.56 90 LEU A C 1
ATOM 757 O O . LEU A 1 90 ? -8.805 11.766 -1.627 1 95.56 90 LEU A O 1
ATOM 761 N N . SER A 1 91 ? -10.961 11.672 -2.051 1 89.81 91 SER A N 1
ATOM 762 C CA . SER A 1 91 ? -10.766 11.914 -3.477 1 89.81 91 SER A CA 1
ATOM 763 C C . SER A 1 91 ? -10.398 13.367 -3.742 1 89.81 91 SER A C 1
ATOM 765 O O . SER A 1 91 ? -10.68 14.242 -2.922 1 89.81 91 SER A O 1
ATOM 767 N N . ASP A 1 92 ? -9.609 13.453 -4.848 1 82.25 92 ASP A N 1
ATOM 768 C CA . ASP A 1 92 ? -9.227 14.812 -5.227 1 82.25 92 ASP A CA 1
ATOM 769 C C . ASP A 1 92 ? -10.43 15.594 -5.754 1 82.25 92 ASP A C 1
ATOM 771 O O . ASP A 1 92 ? -11.375 15.008 -6.277 1 82.25 92 ASP A O 1
ATOM 775 N N . ARG A 1 93 ? -10.531 16.891 -5.379 1 61.16 93 ARG A N 1
ATOM 776 C CA . ARG A 1 93 ? -11.57 17.766 -5.898 1 61.16 93 ARG A CA 1
ATOM 777 C C . ARG A 1 93 ? -11.461 17.922 -7.414 1 61.16 93 ARG A C 1
ATOM 779 O O . ARG A 1 93 ? -10.352 18.016 -7.949 1 61.16 93 ARG A O 1
ATOM 786 N N . SER A 1 94 ? -12.07 17.031 -8.172 1 46.03 94 SER A N 1
ATOM 787 C CA . SER A 1 94 ? -12.156 17.422 -9.57 1 46.03 94 SER A CA 1
ATOM 788 C C . SER A 1 94 ? -12.406 18.922 -9.711 1 46.03 94 SER A C 1
ATOM 790 O O . SER A 1 94 ? -13.312 19.469 -9.078 1 46.03 94 SER A O 1
ATOM 792 N N . LYS A 1 95 ? -11.336 19.75 -9.812 1 37 95 LYS A N 1
ATOM 793 C CA . LYS A 1 95 ? -11.781 21 -10.422 1 37 95 LYS A CA 1
ATOM 794 C C . LYS A 1 95 ? -12.492 20.734 -11.742 1 37 95 LYS A C 1
ATOM 796 O O . LYS A 1 95 ? -12.102 19.844 -12.5 1 37 95 LYS A O 1
ATOM 801 N N . MET B 1 1 ? 22.484 -13.414 3.416 1 30.56 1 MET B N 1
ATOM 802 C CA . MET B 1 1 ? 21.734 -12.156 3.4 1 30.56 1 MET B CA 1
ATOM 803 C C . MET B 1 1 ? 20.328 -12.367 2.871 1 30.56 1 MET B C 1
ATOM 805 O O . MET B 1 1 ? 20.141 -12.93 1.793 1 30.56 1 MET B O 1
ATOM 809 N N . LYS B 1 2 ? 19.359 -12.641 3.645 1 43.84 2 LYS B N 1
ATOM 810 C CA . LYS B 1 2 ? 18.094 -13.164 3.146 1 43.84 2 LYS B CA 1
ATOM 811 C C . LYS B 1 2 ? 17.578 -12.336 1.973 1 43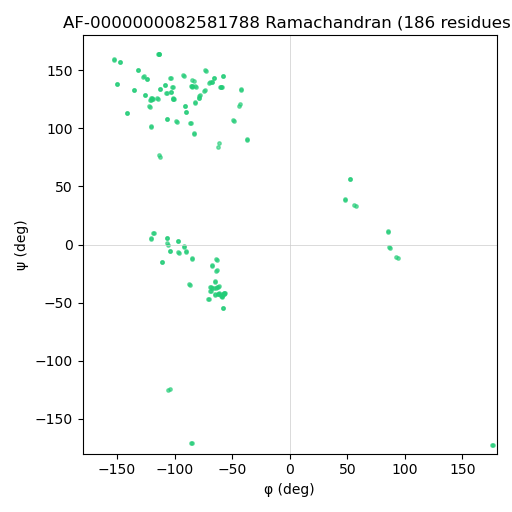.84 2 LYS B C 1
ATOM 813 O O . LYS B 1 2 ? 17.547 -11.109 2.039 1 43.84 2 LYS B O 1
ATOM 818 N N . GLU B 1 3 ? 17.641 -12.812 0.717 1 53.28 3 GLU B N 1
ATOM 819 C CA . GLU B 1 3 ? 17.312 -12.305 -0.61 1 53.28 3 GLU B CA 1
ATOM 820 C C . GLU B 1 3 ? 15.969 -11.578 -0.606 1 53.28 3 GLU B C 1
ATOM 822 O O . GLU B 1 3 ? 15.086 -11.898 0.191 1 53.28 3 GLU B O 1
ATOM 827 N N . LYS B 1 4 ? 15.984 -10.273 -0.994 1 69.75 4 LYS B N 1
ATOM 828 C CA . LYS B 1 4 ? 14.773 -9.484 -1.19 1 69.75 4 LYS B CA 1
ATOM 829 C C . LYS B 1 4 ? 13.703 -10.289 -1.923 1 69.75 4 LYS B C 1
ATOM 831 O O . LYS B 1 4 ? 14.016 -11.141 -2.754 1 69.75 4 LYS B O 1
ATOM 836 N N . VAL B 1 5 ? 12.461 -10.289 -1.49 1 87.19 5 VAL B N 1
ATOM 837 C CA . VAL B 1 5 ? 11.336 -11 -2.09 1 87.19 5 VAL B CA 1
ATOM 838 C C . VAL B 1 5 ? 11.078 -10.461 -3.494 1 87.19 5 VAL B C 1
ATOM 840 O O . VAL B 1 5 ? 10.406 -11.117 -4.301 1 87.19 5 VAL B O 1
ATOM 843 N N . TYR B 1 6 ? 11.688 -9.32 -3.807 1 89.62 6 TYR B N 1
ATOM 844 C CA . TYR B 1 6 ? 11.398 -8.633 -5.059 1 89.62 6 TYR B CA 1
ATOM 845 C C . TYR B 1 6 ? 12.188 -9.242 -6.211 1 89.62 6 TYR B C 1
ATOM 847 O O . TYR B 1 6 ? 13.414 -9.344 -6.148 1 89.62 6 TYR B O 1
ATOM 855 N N . CYS B 1 7 ? 11.469 -9.664 -7.137 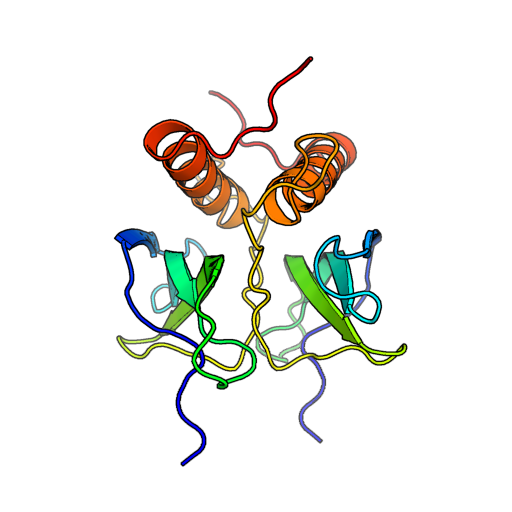1 92.5 7 CYS B N 1
ATOM 856 C CA . CYS B 1 7 ? 12.039 -10.258 -8.344 1 92.5 7 CYS B CA 1
ATOM 857 C C . CYS B 1 7 ? 11.977 -9.281 -9.508 1 92.5 7 CYS B C 1
ATOM 859 O O . CYS B 1 7 ? 12.422 -8.141 -9.398 1 92.5 7 CYS B O 1
ATOM 861 N N . GLU B 1 8 ? 11.352 -9.68 -10.641 1 94.69 8 GLU B N 1
ATOM 862 C CA . GLU B 1 8 ? 11.234 -8.844 -11.828 1 94.69 8 GLU B CA 1
ATOM 863 C C . GLU B 1 8 ? 10.117 -7.812 -11.68 1 94.69 8 GLU B C 1
ATOM 865 O O . GLU B 1 8 ? 8.992 -8.156 -11.312 1 94.69 8 GLU B O 1
ATOM 870 N N . VAL B 1 9 ? 10.484 -6.57 -11.93 1 97.5 9 VAL B N 1
ATOM 871 C CA . VAL B 1 9 ? 9.492 -5.504 -12 1 97.5 9 VAL B CA 1
ATOM 872 C C . VAL B 1 9 ? 9 -5.352 -13.438 1 97.5 9 VAL B C 1
ATOM 874 O O . VAL B 1 9 ? 9.789 -5.078 -14.344 1 97.5 9 VAL B O 1
ATOM 877 N N . LEU B 1 10 ? 7.742 -5.547 -13.656 1 98.25 10 LEU B N 1
ATOM 878 C CA . LEU B 1 10 ? 7.176 -5.434 -14.992 1 98.25 10 LEU B CA 1
ATOM 879 C C . LEU B 1 10 ? 6.781 -3.99 -15.297 1 98.25 10 LEU B C 1
ATOM 881 O O . LEU B 1 10 ? 6.852 -3.553 -16.453 1 98.25 10 LEU B O 1
ATOM 885 N N . LYS B 1 11 ? 6.328 -3.258 -14.32 1 98.75 11 LYS B N 1
ATOM 886 C CA . LYS B 1 11 ? 5.953 -1.854 -14.453 1 98.75 11 LYS B CA 1
ATOM 887 C C . LYS B 1 11 ? 6.18 -1.098 -13.148 1 98.75 11 LYS B C 1
ATOM 889 O O . LYS B 1 11 ? 5.938 -1.635 -12.062 1 98.75 11 LYS B O 1
ATOM 894 N N . GLU B 1 12 ? 6.707 0.095 -13.289 1 98.69 12 GLU B N 1
ATOM 895 C CA . GLU B 1 12 ? 6.914 0.976 -12.148 1 98.69 12 GLU B CA 1
ATOM 896 C C . GLU B 1 12 ? 6.469 2.4 -12.461 1 98.69 12 GLU B C 1
ATOM 898 O O . GLU B 1 12 ? 6.789 2.938 -13.523 1 98.69 12 GLU B O 1
ATOM 903 N N . TYR B 1 13 ? 5.738 2.992 -11.602 1 98.69 13 TYR B N 1
ATOM 904 C CA . TYR B 1 13 ? 5.461 4.426 -11.602 1 98.69 13 TYR B CA 1
ATOM 905 C C . TYR B 1 13 ? 6.094 5.105 -10.398 1 98.69 13 TYR B C 1
ATOM 907 O O . TYR B 1 13 ? 6.023 4.59 -9.281 1 98.69 13 TYR B O 1
ATOM 915 N N . LYS B 1 14 ? 6.727 6.184 -10.633 1 98.44 14 LYS B N 1
ATOM 916 C CA . LYS B 1 14 ? 7.305 7.004 -9.578 1 98.44 14 LYS B CA 1
ATOM 917 C C . LYS B 1 14 ? 6.422 8.211 -9.273 1 98.44 14 LYS B C 1
ATOM 919 O O . LYS B 1 14 ? 6.066 8.969 -10.172 1 98.44 14 LYS B O 1
ATOM 924 N N . VAL B 1 15 ? 6.078 8.312 -7.992 1 98.31 15 VAL B N 1
ATOM 925 C CA . VAL B 1 15 ? 5.211 9.398 -7.551 1 98.31 15 VAL B CA 1
ATOM 926 C C . VAL B 1 15 ? 5.926 10.234 -6.492 1 98.31 15 VAL B C 1
ATOM 928 O O . VAL B 1 15 ? 5.973 9.859 -5.32 1 98.31 15 VAL B O 1
ATOM 931 N N . PRO B 1 16 ? 6.461 11.398 -6.863 1 97 16 PRO B N 1
ATOM 932 C CA . PRO B 1 16 ? 7.07 12.258 -5.848 1 97 16 PRO B CA 1
ATOM 933 C C . PRO B 1 16 ? 6.078 12.688 -4.77 1 97 16 PRO B C 1
ATOM 935 O O . PRO B 1 16 ? 4.926 13 -5.074 1 97 16 PRO B O 1
ATOM 938 N N . SER B 1 17 ? 6.504 12.617 -3.541 1 95.44 17 SER B N 1
ATOM 939 C CA . SER B 1 17 ? 5.672 13.109 -2.445 1 95.44 17 SER B CA 1
ATOM 940 C C . SER B 1 17 ? 5.473 14.617 -2.531 1 95.44 17 SER B C 1
ATOM 942 O O . SER B 1 17 ? 6.398 15.352 -2.883 1 95.44 17 SER B O 1
ATOM 944 N N . SER B 1 18 ? 4.281 15.047 -2.174 1 91.5 18 SER B N 1
ATOM 945 C CA . SER B 1 18 ? 4.023 16.484 -2.086 1 91.5 18 SER B CA 1
ATOM 946 C C . SER B 1 18 ? 4.438 17.031 -0.728 1 91.5 18 SER B C 1
ATOM 948 O O . SER B 1 18 ? 4.52 18.25 -0.545 1 91.5 18 SER B O 1
ATOM 950 N N . ASN B 1 19 ? 4.703 16.188 0.206 1 88 19 ASN B N 1
ATOM 951 C CA . ASN B 1 19 ? 4.922 16.594 1.591 1 88 19 ASN B CA 1
ATOM 952 C C . ASN B 1 19 ? 6.375 16.406 2.008 1 88 19 ASN B C 1
ATOM 954 O O . ASN B 1 19 ? 6.793 16.891 3.061 1 88 19 ASN B O 1
ATOM 958 N N . ASP B 1 20 ? 7.168 15.672 1.263 1 87.5 20 ASP B N 1
ATOM 959 C CA . ASP B 1 20 ? 8.586 15.414 1.497 1 87.5 20 ASP B CA 1
ATOM 960 C C . ASP B 1 20 ? 9.367 15.406 0.184 1 87.5 20 ASP B C 1
ATOM 962 O O . ASP B 1 20 ? 9.258 14.453 -0.598 1 87.5 20 ASP B O 1
ATOM 966 N N . GLU B 1 21 ? 10.211 16.328 -0 1 89.88 21 GLU B N 1
ATOM 967 C CA . GLU B 1 21 ? 10.906 16.547 -1.268 1 89.88 21 GLU B CA 1
ATOM 968 C C . GLU B 1 21 ? 11.875 15.398 -1.56 1 89.88 21 GLU B C 1
ATOM 970 O O . GLU B 1 21 ? 12.289 15.203 -2.705 1 89.88 21 GLU B O 1
ATOM 975 N N . LYS B 1 22 ? 12.188 14.68 -0.59 1 91.75 22 LYS B N 1
ATOM 976 C CA . LYS B 1 22 ? 13.164 13.609 -0.76 1 91.75 22 LYS B CA 1
ATOM 977 C C . LYS B 1 22 ? 12.477 12.266 -0.977 1 91.75 22 LYS B C 1
ATOM 979 O O . LYS B 1 22 ? 13.141 11.258 -1.255 1 91.75 22 LYS B O 1
ATOM 984 N N . ALA B 1 23 ? 11.211 12.289 -0.843 1 94.5 23 ALA B N 1
ATOM 985 C CA . ALA B 1 23 ? 10.484 11.023 -0.82 1 94.5 23 ALA B CA 1
ATOM 986 C C . ALA B 1 23 ? 9.781 10.766 -2.146 1 94.5 23 ALA B C 1
ATOM 988 O O . ALA B 1 23 ? 9.148 11.672 -2.703 1 94.5 23 ALA B O 1
ATOM 989 N N . ILE B 1 24 ? 9.953 9.57 -2.701 1 97.69 24 ILE B N 1
ATOM 990 C CA . ILE B 1 24 ? 9.242 9.102 -3.887 1 97.69 24 ILE B CA 1
ATOM 991 C C . ILE B 1 24 ? 8.555 7.773 -3.588 1 97.69 24 ILE B C 1
ATOM 993 O O . ILE B 1 24 ? 9.164 6.863 -3.02 1 97.69 24 ILE B O 1
ATOM 997 N N . TYR B 1 25 ? 7.258 7.695 -3.883 1 98.19 25 TYR B N 1
ATOM 998 C CA . TYR B 1 25 ? 6.555 6.418 -3.877 1 98.19 25 TYR B CA 1
ATOM 999 C C . TYR B 1 25 ? 6.84 5.633 -5.148 1 98.19 25 TYR B C 1
ATOM 1001 O O . TYR B 1 25 ? 6.656 6.141 -6.258 1 98.19 25 TYR B O 1
ATOM 1009 N N . LEU B 1 26 ? 7.285 4.445 -4.996 1 98.5 26 LEU B N 1
ATOM 1010 C CA . LEU B 1 26 ? 7.418 3.518 -6.117 1 98.5 26 LEU B CA 1
ATOM 1011 C C . LEU B 1 26 ? 6.227 2.57 -6.184 1 98.5 26 LEU B C 1
ATOM 1013 O O . LEU B 1 26 ? 6.094 1.672 -5.348 1 98.5 26 LEU B O 1
ATOM 1017 N N . VAL B 1 27 ? 5.344 2.777 -7.121 1 98.75 27 VAL B N 1
ATOM 1018 C CA . VAL B 1 27 ? 4.215 1.89 -7.375 1 98.75 27 VAL B CA 1
ATOM 1019 C C . VAL B 1 27 ? 4.621 0.816 -8.383 1 98.75 27 VAL B C 1
ATOM 1021 O O . VAL B 1 27 ? 4.848 1.114 -9.562 1 98.75 27 VAL B O 1
ATOM 1024 N N . ARG B 1 28 ? 4.648 -0.396 -7.906 1 98.5 28 ARG B N 1
ATOM 1025 C CA . ARG B 1 28 ? 5.242 -1.441 -8.734 1 98.5 28 ARG B CA 1
ATOM 1026 C C . ARG B 1 28 ? 4.254 -2.578 -8.969 1 98.5 28 ARG B C 1
ATOM 1028 O O . ARG B 1 28 ? 3.457 -2.91 -8.094 1 98.5 28 ARG B O 1
ATOM 1035 N N . TYR B 1 29 ? 4.301 -3.094 -10.125 1 98.69 29 TYR B N 1
ATOM 1036 C CA . TYR B 1 29 ? 3.725 -4.367 -10.539 1 98.69 29 TYR B CA 1
ATOM 1037 C C . TYR B 1 29 ? 4.809 -5.316 -11.039 1 98.69 29 TYR B C 1
ATOM 1039 O O . TYR B 1 29 ? 5.637 -4.941 -11.875 1 98.69 29 TYR B O 1
ATOM 1047 N N . GLY B 1 30 ? 4.84 -6.492 -10.469 1 97.94 30 GLY B N 1
ATOM 1048 C CA . GLY B 1 30 ? 5.859 -7.449 -10.867 1 97.94 30 GLY B CA 1
ATOM 1049 C C . GLY B 1 30 ? 5.832 -8.727 -10.047 1 97.94 30 GLY B C 1
ATOM 1050 O O . GLY B 1 30 ? 4.891 -8.961 -9.289 1 97.94 30 GLY B O 1
ATOM 1051 N N . TYR B 1 31 ? 6.832 -9.562 -10.258 1 97.12 31 TYR B N 1
ATOM 1052 C CA . TYR B 1 31 ? 6.934 -10.859 -9.602 1 97.12 31 TYR B CA 1
ATOM 1053 C C . TYR B 1 31 ? 7.582 -10.727 -8.227 1 97.12 31 TYR B C 1
ATOM 1055 O O . TYR B 1 31 ? 8.562 -9.992 -8.062 1 97.12 31 TYR B O 1
ATOM 1063 N N . VAL B 1 32 ? 7.016 -11.398 -7.285 1 95.06 32 VAL B N 1
ATOM 1064 C CA . VAL B 1 32 ? 7.598 -11.484 -5.949 1 95.06 32 VAL B CA 1
ATOM 1065 C C . VAL B 1 32 ? 7.723 -12.945 -5.535 1 95.06 32 VAL B C 1
ATOM 1067 O O . VAL B 1 32 ? 6.906 -13.781 -5.934 1 95.06 32 VAL B O 1
ATOM 1070 N N . ASP B 1 33 ? 8.789 -13.234 -4.809 1 92.12 33 ASP B N 1
ATOM 1071 C CA . ASP B 1 33 ? 9.039 -14.547 -4.227 1 92.12 33 ASP B CA 1
ATOM 1072 C C . ASP B 1 33 ? 8.969 -14.492 -2.701 1 92.12 33 ASP B C 1
ATOM 1074 O O . ASP B 1 33 ? 9.992 -14.602 -2.023 1 92.12 33 ASP B O 1
ATOM 1078 N N . TRP B 1 34 ? 7.848 -14.414 -2.316 1 78.19 34 TRP B N 1
ATOM 1079 C CA . TRP B 1 34 ? 7.605 -14.086 -0.918 1 78.19 34 TRP B CA 1
ATOM 1080 C C . TRP B 1 34 ? 8.094 -15.195 0.002 1 78.19 34 TRP B C 1
ATOM 1082 O O . TRP B 1 34 ? 8.656 -14.93 1.064 1 78.19 34 TRP B O 1
ATOM 1092 N N . TYR B 1 35 ? 7.938 -16.438 -0.386 1 79.25 35 TYR B N 1
ATOM 1093 C CA . TYR B 1 35 ? 8.359 -17.562 0.433 1 79.25 35 TYR B CA 1
ATOM 1094 C C . TYR B 1 35 ? 9.805 -17.953 0.127 1 79.25 35 TYR B C 1
ATOM 1096 O O . TYR B 1 35 ? 10.367 -18.844 0.766 1 79.25 35 TYR B O 1
ATOM 1104 N N . ARG B 1 36 ? 10.266 -17.297 -0.822 1 84.94 36 ARG B N 1
ATOM 1105 C CA . ARG B 1 36 ? 11.641 -17.547 -1.261 1 84.94 36 ARG B CA 1
ATOM 1106 C C . ARG B 1 36 ? 11.836 -19.016 -1.608 1 84.94 36 ARG B C 1
ATOM 1108 O O . ARG B 1 36 ? 12.859 -19.609 -1.247 1 84.94 36 ARG B O 1
ATOM 1115 N N . ASP B 1 37 ? 10.852 -19.594 -2.102 1 85.69 37 ASP B N 1
ATOM 1116 C CA . ASP B 1 37 ? 10.891 -21 -2.486 1 85.69 37 ASP B CA 1
ATOM 1117 C C . ASP B 1 37 ? 10.938 -21.141 -4.004 1 85.69 37 ASP B C 1
ATOM 1119 O O . ASP B 1 37 ? 10.844 -22.266 -4.523 1 85.69 37 ASP B O 1
ATOM 1123 N N . GLY B 1 38 ? 11.055 -20.047 -4.645 1 87.19 38 GLY B N 1
ATOM 1124 C CA . GLY B 1 38 ? 11.133 -20.062 -6.098 1 87.19 38 GLY B CA 1
ATOM 1125 C C . GLY B 1 38 ? 9.781 -19.906 -6.766 1 87.19 38 GLY B C 1
ATOM 1126 O O . GLY B 1 38 ? 9.703 -19.703 -7.98 1 87.19 38 GLY B O 1
ATOM 1127 N N . ASN B 1 39 ? 8.719 -20 -5.988 1 88.12 39 ASN B N 1
ATOM 1128 C CA . ASN B 1 39 ? 7.379 -19.781 -6.527 1 88.12 39 ASN B CA 1
ATOM 1129 C C . ASN B 1 39 ? 7.027 -18.297 -6.578 1 88.12 39 ASN B C 1
ATOM 1131 O O . ASN B 1 39 ? 6.488 -17.75 -5.613 1 88.12 39 ASN B O 1
ATOM 1135 N N . LYS B 1 40 ? 7.273 -17.781 -7.746 1 94.06 40 LYS B N 1
ATOM 1136 C CA . LYS B 1 40 ? 7.059 -16.344 -7.953 1 94.06 40 LYS B CA 1
ATOM 1137 C C . LYS B 1 40 ? 5.598 -16.047 -8.273 1 94.06 40 LYS B C 1
ATOM 1139 O O . LYS B 1 40 ? 4.945 -16.812 -8.984 1 94.06 40 LYS B O 1
ATOM 1144 N N . ARG B 1 41 ? 5.156 -14.938 -7.703 1 94.19 41 ARG B N 1
ATOM 1145 C CA . ARG B 1 41 ? 3.779 -14.508 -7.91 1 94.19 41 ARG B CA 1
ATOM 1146 C C . ARG B 1 41 ? 3.717 -13.031 -8.281 1 94.19 41 ARG B C 1
ATOM 1148 O O . ARG B 1 41 ? 4.562 -12.242 -7.855 1 94.19 41 ARG B O 1
ATOM 1155 N N . LEU B 1 42 ? 2.705 -12.758 -9.047 1 96.56 42 LEU B N 1
ATOM 1156 C CA . LEU B 1 42 ? 2.508 -11.367 -9.438 1 96.56 42 LEU B CA 1
ATOM 1157 C C . LEU B 1 42 ? 1.803 -10.586 -8.336 1 96.56 42 LEU B C 1
ATOM 1159 O O . LEU B 1 42 ? 0.847 -11.078 -7.73 1 96.56 42 LEU B O 1
ATOM 1163 N N . ALA B 1 43 ? 2.342 -9.406 -8.109 1 97.56 43 ALA B N 1
ATOM 1164 C CA . ALA B 1 43 ? 1.777 -8.57 -7.055 1 97.56 43 ALA B CA 1
ATOM 1165 C C . ALA B 1 43 ? 1.896 -7.09 -7.402 1 97.56 43 ALA B C 1
ATOM 1167 O O . ALA B 1 43 ? 2.721 -6.707 -8.234 1 97.56 43 ALA B O 1
ATOM 1168 N N . VAL B 1 44 ? 1.073 -6.285 -6.836 1 98.44 44 VAL B N 1
ATOM 1169 C CA . VAL B 1 44 ? 1.229 -4.836 -6.75 1 98.44 44 VAL B CA 1
ATOM 1170 C C . VAL B 1 44 ? 1.723 -4.453 -5.355 1 98.44 44 VAL B C 1
ATOM 1172 O O . VAL B 1 44 ? 1.241 -4.984 -4.352 1 98.44 44 VAL B O 1
ATOM 1175 N N . TYR B 1 45 ? 2.672 -3.586 -5.309 1 97.88 45 TYR B N 1
ATOM 1176 C CA . TYR B 1 45 ? 3.182 -3.119 -4.023 1 97.88 45 TYR B CA 1
ATOM 1177 C C . TYR B 1 45 ? 3.748 -1.709 -4.141 1 97.88 45 TYR B C 1
ATOM 1179 O O . TYR B 1 45 ? 4.035 -1.238 -5.246 1 97.88 45 TYR B O 1
ATOM 1187 N N . ILE B 1 46 ? 3.84 -1.035 -3.023 1 98.38 46 ILE B N 1
ATOM 1188 C CA . ILE B 1 46 ? 4.352 0.331 -2.971 1 98.38 46 ILE B CA 1
ATOM 1189 C C . ILE B 1 46 ? 5.57 0.39 -2.051 1 98.38 46 ILE B C 1
ATOM 1191 O O . ILE B 1 46 ? 5.512 -0.057 -0.903 1 98.38 46 ILE B O 1
ATOM 1195 N N . LEU B 1 47 ? 6.652 0.864 -2.564 1 97.38 47 LEU B N 1
ATOM 1196 C CA . LEU B 1 47 ? 7.859 1.12 -1.787 1 97.38 47 LEU B CA 1
ATOM 1197 C C . LEU B 1 47 ? 8.156 2.615 -1.718 1 97.38 47 LEU B C 1
ATOM 1199 O O . LEU B 1 47 ? 7.586 3.4 -2.48 1 97.38 47 LEU B O 1
ATOM 1203 N N . MET B 1 48 ? 9.016 2.953 -0.776 1 96 48 MET B N 1
ATOM 1204 C CA . MET B 1 48 ? 9.492 4.328 -0.652 1 96 48 MET B CA 1
ATOM 1205 C C . MET B 1 48 ? 10.945 4.445 -1.093 1 96 48 MET B C 1
ATOM 1207 O O . MET B 1 48 ? 11.758 3.568 -0.798 1 96 48 MET B O 1
ATOM 1211 N N . GLN B 1 49 ? 11.219 5.449 -1.795 1 96.81 49 GLN B N 1
ATOM 1212 C CA . GLN B 1 49 ? 12.586 5.859 -2.113 1 96.81 49 GLN B CA 1
ATOM 1213 C C . GLN B 1 49 ? 12.914 7.207 -1.481 1 96.81 49 GLN B C 1
ATOM 1215 O O . GLN B 1 49 ? 12.148 8.164 -1.614 1 96.81 49 GLN B O 1
ATOM 1220 N N . TYR B 1 50 ? 13.953 7.246 -0.731 1 93.69 50 TYR B N 1
ATOM 1221 C CA . TYR B 1 50 ? 14.469 8.477 -0.131 1 93.69 50 TYR B CA 1
ATOM 1222 C C . TYR B 1 50 ? 15.891 8.766 -0.605 1 93.69 50 TYR B C 1
ATOM 1224 O O . TYR B 1 50 ? 16.781 7.922 -0.464 1 93.69 50 TYR B O 1
ATOM 1232 N N . ASN B 1 51 ? 16.062 9.953 -1.134 1 93.19 51 ASN B N 1
ATOM 1233 C CA . ASN B 1 51 ? 17.375 10.359 -1.621 1 93.19 51 ASN B CA 1
ATOM 1234 C C . ASN B 1 51 ? 18 9.281 -2.504 1 93.19 51 ASN B C 1
ATOM 1236 O O . ASN B 1 51 ? 19.141 8.891 -2.295 1 93.19 51 ASN B O 1
ATOM 1240 N N . GLY B 1 52 ? 17.188 8.68 -3.291 1 92.81 52 GLY B N 1
ATOM 1241 C CA . GLY B 1 52 ? 17.656 7.727 -4.281 1 92.81 52 GLY B CA 1
ATOM 1242 C C . GLY B 1 52 ? 17.797 6.316 -3.736 1 92.81 52 GLY B C 1
ATOM 1243 O O . GLY B 1 52 ? 18.109 5.387 -4.48 1 92.81 52 GLY B O 1
ATOM 1244 N N . ARG B 1 53 ? 17.531 6.164 -2.494 1 95.44 53 ARG B N 1
ATOM 1245 C CA . ARG B 1 53 ? 17.641 4.844 -1.885 1 95.44 53 ARG B CA 1
ATOM 1246 C C . ARG B 1 53 ? 16.266 4.258 -1.597 1 95.44 53 ARG B C 1
ATOM 1248 O O . ARG B 1 53 ? 15.43 4.906 -0.957 1 95.44 53 ARG B O 1
ATOM 1255 N N . ILE B 1 54 ? 16.109 3.029 -2.029 1 95.44 54 ILE B N 1
ATOM 1256 C CA . ILE B 1 54 ? 14.828 2.361 -1.828 1 95.44 54 ILE B CA 1
ATOM 1257 C C . ILE B 1 54 ? 14.789 1.726 -0.44 1 95.44 54 ILE B C 1
ATOM 1259 O O . ILE B 1 54 ? 15.758 1.09 -0.015 1 95.44 54 ILE B O 1
ATOM 1263 N N . LYS B 1 55 ? 13.648 1.896 0.242 1 92.69 55 LYS B N 1
ATOM 1264 C CA . LYS B 1 55 ? 13.398 1.234 1.52 1 92.69 55 LYS B CA 1
ATOM 1265 C C . LYS B 1 55 ? 12.492 0.019 1.341 1 92.69 55 LYS B C 1
ATOM 1267 O O . LYS B 1 55 ? 11.359 0.146 0.875 1 92.69 55 LYS B O 1
ATOM 1272 N N . TYR B 1 56 ? 13.016 -1.104 1.821 1 91.5 56 TYR B N 1
ATOM 1273 C CA . TYR B 1 56 ? 12.289 -2.348 1.588 1 91.5 56 TYR B CA 1
ATOM 1274 C C . TYR B 1 56 ? 11.609 -2.83 2.863 1 91.5 56 TYR B C 1
ATOM 1276 O O . TYR B 1 56 ? 10.898 -3.838 2.852 1 91.5 56 TYR B O 1
ATOM 1284 N N . ILE B 1 57 ? 11.742 -2.111 3.984 1 87.31 57 ILE B N 1
ATOM 1285 C CA . ILE B 1 57 ? 11.281 -2.65 5.258 1 87.31 57 ILE B CA 1
ATOM 1286 C C . ILE B 1 57 ? 10.219 -1.727 5.855 1 87.31 57 ILE B C 1
ATOM 1288 O O . ILE B 1 57 ? 9.75 -1.951 6.973 1 87.31 57 ILE B O 1
ATOM 1292 N N . ASN B 1 58 ? 9.812 -0.755 5.184 1 86.38 58 ASN B N 1
ATOM 1293 C CA . ASN B 1 58 ? 8.828 0.181 5.707 1 86.38 58 ASN B CA 1
ATOM 1294 C C . ASN B 1 58 ? 7.594 0.254 4.812 1 86.38 58 ASN B C 1
ATOM 1296 O O . ASN B 1 58 ? 7.691 0.64 3.645 1 86.38 58 ASN B O 1
ATOM 1300 N N . PRO B 1 59 ? 6.527 -0.106 5.453 1 93.88 59 PRO B N 1
ATOM 1301 C CA . PRO B 1 59 ? 5.309 0.135 4.68 1 93.88 59 PRO B CA 1
ATOM 1302 C C . PRO B 1 59 ? 5.141 1.6 4.281 1 93.88 59 PRO B C 1
ATOM 1304 O O . PRO B 1 59 ? 5.531 2.496 5.035 1 93.88 59 PRO B O 1
ATOM 1307 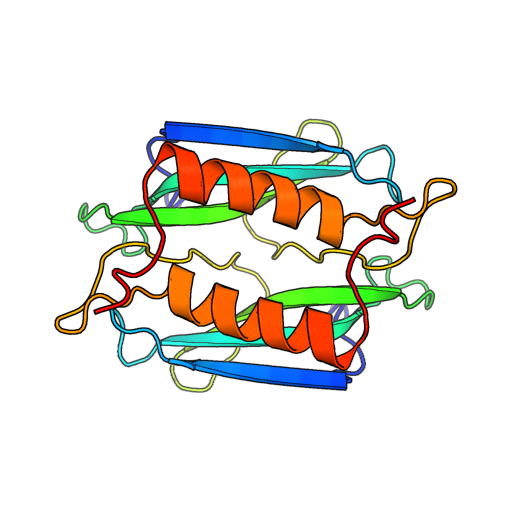N N . ALA B 1 60 ? 4.594 1.809 3.139 1 96 60 ALA B N 1
ATOM 1308 C CA . ALA B 1 60 ? 4.285 3.16 2.676 1 96 60 ALA B CA 1
ATOM 1309 C C . ALA B 1 60 ? 3.08 3.732 3.416 1 96 60 ALA B C 1
ATOM 1311 O O . ALA B 1 60 ? 2.076 3.043 3.604 1 96 60 ALA B O 1
ATOM 1312 N N . HIS B 1 61 ? 3.213 4.906 3.863 1 96.44 61 HIS B N 1
ATOM 1313 C CA . HIS B 1 61 ? 2.111 5.684 4.418 1 96.44 61 HIS B CA 1
ATOM 1314 C C . HIS B 1 61 ? 1.682 6.793 3.461 1 96.44 61 HIS B C 1
ATOM 1316 O O . HIS B 1 61 ? 2.398 7.777 3.287 1 96.44 61 HIS B O 1
ATOM 1322 N N . LEU B 1 62 ? 0.557 6.648 2.857 1 97.5 62 LEU B N 1
ATOM 1323 C CA . LEU B 1 62 ? 0.088 7.594 1.85 1 97.5 62 LEU B CA 1
ATOM 1324 C C . LEU B 1 62 ? -0.655 8.758 2.498 1 97.5 62 LEU B C 1
ATOM 1326 O O . LEU B 1 62 ? -1.815 8.617 2.891 1 97.5 62 LEU B O 1
ATOM 1330 N N . LEU B 1 63 ? -0.02 9.883 2.561 1 96.75 63 LEU B N 1
ATOM 1331 C CA . LEU B 1 63 ? -0.599 11.047 3.219 1 96.75 63 LEU B CA 1
ATOM 1332 C C . LEU B 1 63 ? -1.811 11.562 2.449 1 96.75 63 LEU B C 1
ATOM 1334 O O . LEU B 1 63 ? -1.792 11.617 1.218 1 96.75 63 LEU B O 1
ATOM 1338 N N . VAL B 1 64 ? -2.787 11.945 3.182 1 96.81 64 VAL B N 1
ATOM 1339 C CA . VAL B 1 64 ? -4.023 12.352 2.52 1 96.81 64 VAL B CA 1
ATOM 1340 C C . VAL B 1 64 ? -4.145 13.875 2.535 1 96.81 64 VAL B C 1
ATOM 1342 O O . VAL B 1 64 ? -5.086 14.43 1.966 1 96.81 64 VAL B O 1
ATOM 1345 N N . GLU B 1 65 ? -3.23 14.516 3.199 1 93.94 65 GLU B N 1
ATOM 1346 C CA . GLU B 1 65 ? -3.211 15.977 3.16 1 93.94 65 GLU B CA 1
ATOM 1347 C C . GLU B 1 65 ? -3.049 16.484 1.733 1 93.94 65 GLU B C 1
ATOM 1349 O O . GLU B 1 65 ? -2.166 16.031 1.001 1 93.94 65 GLU B O 1
ATOM 1354 N N . LYS B 1 66 ? -3.832 17.469 1.401 1 93.38 66 LYS B N 1
ATOM 1355 C CA . LYS B 1 66 ? -3.848 17.969 0.036 1 93.38 66 LYS B CA 1
ATOM 1356 C C . LYS B 1 66 ? -2.865 19.125 -0.129 1 93.38 66 LYS B C 1
ATOM 1358 O O . LYS B 1 66 ? -2.664 19.922 0.798 1 93.38 66 LYS B O 1
ATOM 1363 N N . ASP B 1 67 ? -2.309 19.156 -1.272 1 90.75 67 ASP B N 1
ATOM 1364 C CA . ASP B 1 67 ? -1.453 20.281 -1.605 1 90.75 67 ASP B CA 1
ATOM 1365 C C . ASP B 1 67 ? -2.273 21.453 -2.156 1 90.75 67 ASP B C 1
ATOM 1367 O O . ASP B 1 67 ? -3.502 21.453 -2.059 1 90.75 67 ASP B O 1
ATOM 1371 N N . LYS B 1 68 ? -1.571 22.484 -2.68 1 89.19 68 LYS B N 1
ATOM 1372 C CA . LYS B 1 68 ? -2.217 23.719 -3.152 1 89.19 68 LYS B CA 1
ATOM 1373 C C . LYS B 1 68 ? -3.141 23.422 -4.332 1 89.19 68 LYS B C 1
ATOM 1375 O O . LYS B 1 68 ? -4.102 24.156 -4.566 1 89.19 68 LYS B O 1
ATOM 1380 N N . ASN B 1 69 ? -2.902 22.344 -5.012 1 89.88 69 ASN B N 1
ATOM 1381 C CA . ASN B 1 69 ? -3.693 21.984 -6.184 1 89.88 69 ASN B CA 1
ATOM 1382 C C . ASN B 1 69 ? -4.801 20.984 -5.832 1 89.88 69 ASN B C 1
ATOM 1384 O O . ASN B 1 69 ? -5.504 20.5 -6.715 1 89.88 69 ASN B O 1
ATOM 1388 N N . GLY B 1 70 ? -4.945 20.641 -4.562 1 90.38 70 GLY B N 1
ATOM 1389 C CA . GLY B 1 70 ? -6.004 19.75 -4.117 1 90.38 70 GLY B CA 1
ATOM 1390 C C . GLY B 1 70 ? -5.648 18.281 -4.25 1 90.38 70 GLY B C 1
ATOM 1391 O O . GLY B 1 70 ? -6.516 17.406 -4.141 1 90.38 70 GLY B O 1
ATOM 1392 N N . ARG B 1 71 ? -4.391 18.094 -4.512 1 92.5 71 ARG B N 1
ATOM 1393 C CA . ARG B 1 71 ? -3.938 16.703 -4.676 1 92.5 71 ARG B CA 1
ATOM 1394 C C . ARG B 1 71 ? -3.178 16.234 -3.441 1 92.5 71 ARG B C 1
ATOM 1396 O O . ARG B 1 71 ? -2.443 17 -2.822 1 92.5 71 ARG B O 1
ATOM 1403 N N . SER B 1 72 ? -3.373 15.031 -3.127 1 96.69 72 SER B N 1
ATOM 1404 C CA . SER B 1 72 ? -2.639 14.414 -2.025 1 96.69 72 SER B CA 1
ATOM 1405 C C . SER B 1 72 ? -1.706 13.32 -2.525 1 96.69 72 SER B C 1
ATOM 1407 O O . SER B 1 72 ? -1.82 12.875 -3.67 1 96.69 72 SER B O 1
ATOM 1409 N N . ASP B 1 73 ? -0.739 12.906 -1.688 1 97.25 73 ASP B N 1
ATOM 1410 C CA . ASP B 1 73 ? 0.081 11.742 -2.023 1 97.25 73 ASP B CA 1
ATOM 1411 C C . ASP B 1 73 ? -0.785 10.516 -2.277 1 97.25 73 ASP B C 1
ATOM 1413 O O . ASP B 1 73 ? -0.556 9.773 -3.238 1 97.25 73 ASP B O 1
ATOM 1417 N N . PHE B 1 74 ? -1.77 10.32 -1.479 1 98.12 74 PHE B N 1
ATOM 1418 C CA . PHE B 1 74 ? -2.693 9.203 -1.597 1 98.12 74 PHE B CA 1
ATOM 1419 C C . PHE B 1 74 ? -3.369 9.195 -2.963 1 98.12 74 PHE B C 1
ATOM 1421 O O . PHE B 1 74 ? -3.322 8.195 -3.682 1 98.12 74 PHE B O 1
ATOM 1428 N N . SER B 1 75 ? -3.975 10.305 -3.293 1 96.56 75 SER B N 1
ATOM 1429 C CA . SER B 1 75 ? -4.73 10.344 -4.539 1 96.56 75 SER B CA 1
ATOM 1430 C C . SER B 1 75 ? -3.816 10.148 -5.746 1 96.56 75 SER B C 1
ATOM 1432 O O . SER B 1 75 ? -4.211 9.523 -6.734 1 96.56 75 SER B O 1
ATOM 1434 N N . ARG B 1 76 ? -2.633 10.672 -5.723 1 97.25 76 ARG B N 1
ATOM 1435 C CA . ARG B 1 76 ? -1.698 10.523 -6.836 1 97.25 76 ARG B CA 1
ATOM 1436 C C . ARG B 1 76 ? -1.229 9.078 -6.961 1 97.25 76 ARG B C 1
ATOM 1438 O O . ARG B 1 76 ? -1.084 8.562 -8.07 1 97.25 76 ARG B O 1
ATOM 1445 N N . VAL B 1 77 ? -0.976 8.438 -5.836 1 98.44 77 VAL B N 1
ATOM 1446 C CA . VAL B 1 77 ? -0.604 7.031 -5.863 1 98.44 77 VAL B CA 1
ATOM 1447 C C . VAL B 1 77 ? -1.77 6.199 -6.391 1 98.44 77 VAL B C 1
ATOM 1449 O O . VAL B 1 77 ? -1.58 5.312 -7.227 1 98.44 77 VAL B O 1
ATOM 1452 N N . MET B 1 78 ? -2.969 6.504 -5.945 1 97.88 78 MET B N 1
ATOM 1453 C CA . MET B 1 78 ? -4.141 5.766 -6.406 1 97.88 78 MET B CA 1
ATOM 1454 C C . MET B 1 78 ? -4.332 5.934 -7.91 1 97.88 78 MET B C 1
ATOM 1456 O O . MET B 1 78 ? -4.785 5.012 -8.594 1 97.88 78 MET B O 1
ATOM 1460 N N . LYS B 1 79 ? -4.039 7.078 -8.391 1 97.06 79 LYS B N 1
ATOM 1461 C CA . LYS B 1 79 ? -4.105 7.293 -9.836 1 97.06 79 LYS B CA 1
ATOM 1462 C C . LYS B 1 79 ? -3.182 6.336 -10.578 1 97.06 79 LYS B C 1
ATOM 1464 O O . LYS B 1 79 ? -3.57 5.75 -11.594 1 97.06 79 LYS B O 1
ATOM 1469 N N . MET B 1 80 ? -1.991 6.18 -10.094 1 98.38 80 MET B N 1
ATOM 1470 C CA . MET B 1 80 ? -1.032 5.293 -10.742 1 98.38 80 MET B CA 1
ATOM 1471 C C . MET B 1 80 ? -1.455 3.834 -10.594 1 98.38 80 MET B C 1
ATOM 1473 O O . MET B 1 80 ? -1.258 3.029 -11.508 1 98.38 80 MET B O 1
ATOM 1477 N N . ILE B 1 81 ? -2.027 3.467 -9.461 1 98.31 81 ILE B N 1
ATOM 1478 C CA . ILE B 1 81 ? -2.572 2.125 -9.289 1 98.31 81 ILE B CA 1
ATOM 1479 C C . ILE B 1 81 ? -3.686 1.884 -10.305 1 98.31 81 ILE B C 1
ATOM 1481 O O . ILE B 1 81 ? -3.771 0.805 -10.898 1 98.31 81 ILE B O 1
ATOM 1485 N N . GLY B 1 82 ? -4.52 2.887 -10.492 1 96.81 82 GLY B N 1
ATOM 1486 C CA . GLY B 1 82 ? -5.539 2.783 -11.523 1 96.81 82 GLY B CA 1
ATOM 1487 C C . GLY B 1 82 ? -4.973 2.516 -12.898 1 96.81 82 GLY B C 1
ATOM 1488 O O . GLY B 1 82 ? -5.535 1.732 -13.672 1 96.81 82 GLY B O 1
ATOM 1489 N N . LEU B 1 83 ? -3.908 3.182 -13.234 1 97.69 83 LEU B N 1
ATOM 1490 C CA . LEU B 1 83 ? -3.26 2.963 -14.523 1 97.69 83 LEU B CA 1
ATOM 1491 C C . LEU B 1 83 ? -2.752 1.53 -14.641 1 97.69 83 LEU B C 1
ATOM 1493 O O . LEU B 1 83 ? -2.922 0.889 -15.68 1 97.69 83 LEU B O 1
ATOM 1497 N N . LEU B 1 84 ? -2.168 1.027 -13.586 1 97.62 84 LEU B N 1
ATOM 1498 C CA . LEU B 1 84 ? -1.715 -0.359 -13.57 1 97.62 84 LEU B CA 1
ATOM 1499 C C . LEU B 1 84 ? -2.879 -1.313 -13.82 1 97.62 84 LEU B C 1
ATOM 1501 O O . LEU B 1 84 ? -2.75 -2.271 -14.578 1 97.62 84 LEU B O 1
ATOM 1505 N N . MET B 1 85 ? -3.967 -1.031 -13.125 1 96.75 85 MET B N 1
ATOM 1506 C CA . MET B 1 85 ? -5.152 -1.874 -13.25 1 96.75 85 MET B CA 1
ATOM 1507 C C . MET B 1 85 ? -5.625 -1.945 -14.695 1 96.75 85 MET B C 1
ATOM 1509 O O . MET B 1 85 ? -5.988 -3.018 -15.18 1 96.75 85 MET B O 1
ATOM 1513 N N . ARG B 1 86 ? -5.621 -0.863 -15.312 1 96.5 86 ARG B N 1
ATOM 1514 C CA . ARG B 1 86 ? -6.07 -0.805 -16.703 1 96.5 86 ARG B CA 1
ATOM 1515 C C . ARG B 1 86 ? -5.07 -1.491 -17.625 1 96.5 86 ARG B C 1
ATOM 1517 O O . ARG B 1 86 ? -5.461 -2.271 -18.5 1 96.5 86 ARG B O 1
ATOM 1524 N N . GLU B 1 87 ? -3.799 -1.198 -17.469 1 97.25 87 GLU B N 1
ATOM 1525 C CA . GLU B 1 87 ? -2.75 -1.695 -18.359 1 97.25 87 GLU B CA 1
ATOM 1526 C C . GLU B 1 87 ? -2.625 -3.213 -18.266 1 97.25 87 GLU B C 1
ATOM 1528 O O . GLU B 1 87 ? -2.359 -3.879 -19.266 1 97.25 87 GLU B O 1
ATOM 1533 N N . PHE B 1 88 ? -2.906 -3.742 -17.109 1 97 88 PHE B N 1
ATOM 1534 C CA . PHE B 1 88 ? -2.645 -5.164 -16.906 1 97 88 PHE B CA 1
ATOM 1535 C C . PHE B 1 88 ? -3.934 -5.91 -16.594 1 97 88 PHE B C 1
ATOM 1537 O O . PHE B 1 88 ? -3.9 -7.074 -16.188 1 97 88 PHE B O 1
ATOM 1544 N N . LYS B 1 89 ? -5.098 -5.285 -16.734 1 93.94 89 LYS B N 1
ATOM 1545 C CA . LYS B 1 89 ? -6.426 -5.867 -16.562 1 93.94 89 LYS B CA 1
ATOM 1546 C C . LYS B 1 89 ? -6.547 -6.582 -15.219 1 93.94 89 LYS B C 1
ATOM 1548 O O . LYS B 1 89 ? -6.941 -7.746 -15.164 1 93.94 89 LYS B O 1
ATOM 1553 N N . LEU B 1 90 ? -6.27 -5.77 -14.148 1 95.44 90 LEU B N 1
ATOM 1554 C CA . LEU B 1 90 ? -6.219 -6.355 -12.812 1 95.44 90 LEU B CA 1
ATOM 1555 C C . LEU B 1 90 ? -7.582 -6.281 -12.133 1 95.44 90 LEU B C 1
ATOM 1557 O O . LEU B 1 90 ? -7.746 -6.742 -11 1 95.44 90 LEU B O 1
ATOM 1561 N N . SER B 1 91 ? -8.547 -5.703 -12.766 1 89.38 91 SER B N 1
ATOM 1562 C CA . SER B 1 91 ? -9.875 -5.59 -12.18 1 89.38 91 SER B CA 1
ATOM 1563 C C . SER B 1 91 ? -10.594 -6.938 -12.164 1 89.38 91 SER B C 1
ATOM 1565 O O . SER B 1 91 ? -10.25 -7.832 -12.945 1 89.38 91 SER B O 1
ATOM 1567 N N . ASP B 1 92 ? -11.43 -7.012 -11.109 1 81.75 92 ASP B N 1
ATOM 1568 C CA . ASP B 1 92 ? -12.203 -8.25 -11.023 1 81.75 92 ASP B CA 1
ATOM 1569 C C . ASP B 1 92 ? -13.258 -8.32 -12.133 1 81.75 92 ASP B C 1
ATOM 1571 O O . ASP B 1 92 ? -13.719 -7.285 -12.625 1 81.75 92 ASP B O 1
ATOM 1575 N N . ARG B 1 93 ? -13.445 -9.531 -12.75 1 60.06 93 ARG B N 1
ATOM 1576 C CA . ARG B 1 93 ? -14.492 -9.75 -13.742 1 60.06 93 ARG B CA 1
ATOM 1577 C C . ARG B 1 93 ? -15.875 -9.547 -13.133 1 60.06 93 ARG B C 1
ATOM 1579 O O . ARG B 1 93 ? -16.125 -9.969 -12.008 1 60.06 93 ARG B O 1
ATOM 1586 N N . SER B 1 94 ? -16.344 -8.336 -13.062 1 45.44 94 SER B N 1
ATOM 1587 C CA . SER B 1 94 ? -17.781 -8.328 -12.758 1 45.44 94 SER B CA 1
ATOM 1588 C C . SER B 1 94 ? -18.5 -9.469 -13.453 1 45.44 94 SER B C 1
ATOM 1590 O O . SER B 1 94 ? -18.344 -9.664 -14.664 1 45.44 94 SER B O 1
ATOM 1592 N N . LYS B 1 95 ? -18.609 -10.664 -12.812 1 36.41 95 LYS B N 1
ATOM 1593 C CA . LYS B 1 95 ? -19.719 -11.398 -13.406 1 36.41 95 LYS B CA 1
ATOM 1594 C C . LYS B 1 95 ? -21 -10.562 -13.414 1 36.41 95 LYS B C 1
ATOM 1596 O O . LYS B 1 95 ? -21.266 -9.828 -12.469 1 36.41 95 LYS B O 1
#

Organism: NCBI:txid2716538

Foldseek 3Di:
DPDFQDDDWPDWDWAQFPVDNFKIKIWTWDWGNPVVPPDIDTDTAIWIGGNNRTDRPDHDDFDCDADPVRDGSVNRSVVVVVVVCVVVVVDDPPD/DPDFQDDDWPDWDWAQAPVDNFKIKIWTWDWGNPVVPPDIDTDTAIWIGGNNRTDRPDHDDWDCDADPVRDGSVNRSVVVVVVVCVVVVVDDPPD

Nearest PDB structures (foldseek):
  3hk4-assembly2_D  TM=4.710E-01  e=7.772E-01  Mesorhizobium loti
  5m18-assembly1_A  TM=5.084E-01  e=1.537E+00  Staphylococcus aureus
  8ow1-assembly1_PP  TM=4.224E-01  e=2.713E+00  Saccharomyces cerevisiae
  8ovx-assembly1_P  TM=3.394E-01  e=2.872E+00  Saccharomyces cerevisiae
  6qp9-assembly1_A  TM=5.586E-01  e=9.473E+00  Drosophila melanogaster